Protein AF-A0A431U1X3-F1 (afdb_monomer_lite)

Sequence (336 aa):
MWFRRRVPKPASTACSRPLRCWPNSPPNTAPSSCGPITCPPAKQRFPSLPMSLLSFLEQLGAADASAAPTARRGAMAQLGRTAAAALPAVLLTAATATPALAQRTGTVLDALQLALRVEWLQDEFYGQVLGATGLVPAAIQPDFTLIRAQQRQHIALLESYIRTSGGIVETRPRYDFTGSRGGASATRFPDVLTNTDTMLAVAQALEDLSTRVYTGQVALVASNNDLMDMVVRMFAVEGRHAAHLRQLRRQRGATVKHWISGTDNGGPLPPNTAGFYAGEDRVEQRVGALIERNVPSLLPATIGLTEADKLAAATEAFDEPLTAAAAAALIGLFAF

Organism: NCBI:txid1776032

Secondary structure (DSSP, 8-state):
---PPPPPPPP-----------S---S---TT-----PPPPP------PPPPHHHHHHHHHHHHH------TTSGGGSTT----S-------------------SS-HHHHHHHHHHHHHHHHHHHHHHHHSTTTS-TTTHHHHHHHHHHHHHHHHHHHHHHHHTTPPPPPPPPB-TTTTTTTTS--S-TTTTT-HHHHHHHHHHHHHHHHHHHHHHHHHHTT-HHHHHHHHHHHHHHHHHHHHHHHHHHHTT----SS--TTGGGSSSTTTTHHHHTTTT--EEEETTTEEEEHHHHS---TT--HHHHHHHHHTT-PPPPPHHHHHHHHTTTB-

InterPro domains:
  IPR009078 Ferritin-like superfamily [SSF47240] (107-248)

Structure (mmCIF, N/CA/C/O backbone):
data_AF-A0A431U1X3-F1
#
_entry.id   AF-A0A431U1X3-F1
#
loop_
_atom_site.group_PDB
_atom_site.id
_atom_site.type_symbol
_atom_site.label_atom_id
_atom_site.label_alt_id
_atom_site.label_comp_id
_atom_site.label_asym_id
_atom_site.label_entity_id
_atom_site.label_seq_id
_atom_site.pdbx_PDB_ins_code
_atom_site.Cartn_x
_atom_site.Cartn_y
_atom_site.Cartn_z
_atom_site.occupancy
_atom_site.B_iso_or_equiv
_atom_site.auth_seq_id
_atom_site.auth_comp_id
_atom_site.auth_asym_id
_atom_site.auth_atom_id
_atom_site.pdbx_PDB_model_num
ATOM 1 N N . MET A 1 1 ? 27.051 -32.818 39.374 1.00 36.81 1 MET A N 1
ATOM 2 C CA . MET A 1 1 ? 28.388 -32.192 39.275 1.00 36.81 1 MET A CA 1
ATOM 3 C C . MET A 1 1 ? 28.225 -30.849 38.573 1.00 36.81 1 MET A C 1
ATOM 5 O O . MET A 1 1 ? 27.913 -30.816 37.394 1.00 36.81 1 MET A O 1
ATOM 9 N N . TRP A 1 2 ? 28.280 -29.758 39.334 1.00 27.09 2 TRP A N 1
ATOM 10 C CA . TRP A 1 2 ? 28.108 -28.377 38.869 1.00 27.09 2 TRP A CA 1
ATOM 11 C C . TRP A 1 2 ? 29.473 -27.781 38.501 1.00 27.09 2 TRP A C 1
ATOM 13 O O . TRP A 1 2 ? 30.387 -27.852 39.318 1.00 27.09 2 TRP A O 1
ATOM 23 N N . PHE A 1 3 ? 29.605 -27.127 37.343 1.00 34.50 3 PHE A N 1
ATOM 24 C CA . PHE A 1 3 ? 30.773 -26.296 37.023 1.00 34.50 3 PHE A CA 1
ATOM 25 C C . PHE A 1 3 ? 30.377 -24.813 36.998 1.00 34.50 3 PHE A C 1
ATOM 27 O O . PHE A 1 3 ? 29.762 -24.323 36.054 1.00 34.50 3 PHE A O 1
ATOM 34 N N . ARG A 1 4 ? 30.743 -24.093 38.068 1.00 35.09 4 ARG A N 1
ATOM 35 C CA . ARG A 1 4 ? 30.702 -22.624 38.155 1.00 35.09 4 ARG A CA 1
ATOM 36 C C . ARG A 1 4 ? 31.885 -22.034 37.380 1.00 35.09 4 ARG A C 1
ATOM 38 O O . ARG A 1 4 ? 33.035 -22.320 37.713 1.00 35.09 4 ARG A O 1
ATOM 45 N N . ARG A 1 5 ? 31.622 -21.156 36.406 1.00 36.94 5 ARG A N 1
ATOM 46 C CA . ARG A 1 5 ? 32.636 -20.248 35.837 1.00 36.94 5 ARG A CA 1
ATOM 47 C C . ARG A 1 5 ? 32.902 -19.103 36.823 1.00 36.94 5 ARG A C 1
ATOM 49 O O . ARG A 1 5 ? 31.964 -18.491 37.328 1.00 36.94 5 ARG A O 1
ATOM 56 N N . ARG A 1 6 ? 34.180 -18.843 37.121 1.00 37.75 6 ARG A N 1
ATOM 57 C CA . ARG A 1 6 ? 34.639 -17.725 37.963 1.00 37.75 6 ARG A CA 1
ATOM 58 C C . ARG A 1 6 ? 34.635 -16.425 37.155 1.00 37.75 6 ARG A C 1
ATOM 60 O O . ARG A 1 6 ? 35.139 -16.397 36.038 1.00 37.75 6 ARG A O 1
ATOM 67 N N . VAL A 1 7 ? 34.110 -15.362 37.757 1.00 37.97 7 VAL A N 1
ATOM 68 C CA . VAL A 1 7 ? 34.221 -13.969 37.294 1.00 37.97 7 VAL A CA 1
ATOM 69 C C . VAL A 1 7 ? 35.543 -13.380 37.825 1.00 37.97 7 VAL A C 1
ATOM 71 O O . VAL A 1 7 ? 35.844 -13.605 39.002 1.00 37.97 7 VAL A O 1
ATOM 74 N N . PRO A 1 8 ? 36.345 -12.641 37.033 1.00 38.72 8 PRO A N 1
ATOM 75 C CA . PRO A 1 8 ? 37.526 -11.943 37.544 1.00 38.72 8 PRO A CA 1
ATOM 76 C C . PRO A 1 8 ? 37.139 -10.671 38.321 1.00 38.72 8 PRO A C 1
ATOM 78 O O . PRO A 1 8 ? 36.254 -9.926 37.904 1.00 38.72 8 PRO A O 1
ATOM 81 N N . LYS A 1 9 ? 37.822 -10.404 39.443 1.00 34.34 9 LYS A N 1
ATOM 82 C CA . LYS A 1 9 ? 37.720 -9.139 40.198 1.00 34.34 9 LYS A CA 1
ATOM 83 C C . LYS A 1 9 ? 38.428 -7.997 39.440 1.00 34.34 9 LYS A C 1
ATOM 85 O O . LYS A 1 9 ? 39.505 -8.246 38.898 1.00 34.34 9 LYS A O 1
ATOM 90 N N . PRO A 1 10 ? 37.905 -6.756 39.445 1.00 37.25 10 PRO A N 1
ATOM 91 C CA . PRO A 1 10 ? 38.607 -5.609 38.875 1.00 37.25 10 PRO A CA 1
ATOM 92 C C . PRO A 1 10 ? 39.755 -5.138 39.785 1.00 37.25 10 PRO A C 1
ATOM 94 O O . PRO A 1 10 ? 39.604 -5.053 41.005 1.00 37.25 10 PRO A O 1
ATOM 97 N N . ALA A 1 11 ? 40.899 -4.832 39.172 1.00 40.09 11 ALA A N 1
ATOM 98 C CA . ALA A 1 11 ? 42.059 -4.224 39.817 1.00 40.09 11 ALA A CA 1
ATOM 99 C C . ALA A 1 11 ? 41.799 -2.737 40.125 1.00 40.09 11 ALA A C 1
ATOM 101 O O . ALA A 1 11 ? 41.252 -2.008 39.299 1.00 40.09 11 ALA A O 1
ATOM 102 N N . SER A 1 12 ? 42.195 -2.290 41.317 1.00 38.88 12 SER A N 1
ATOM 103 C CA . SER A 1 12 ? 42.112 -0.897 41.760 1.00 38.88 12 SER A CA 1
ATOM 104 C C . SER A 1 12 ? 43.258 -0.070 41.171 1.00 38.88 12 SER A C 1
ATOM 106 O O . SER A 1 12 ? 44.415 -0.263 41.549 1.00 38.88 12 SER A O 1
ATOM 108 N N . THR A 1 13 ? 42.958 0.879 40.288 1.00 40.78 13 THR A N 1
ATOM 109 C CA . THR A 1 13 ? 43.942 1.858 39.805 1.00 40.78 13 THR A CA 1
ATOM 110 C C . THR A 1 13 ? 43.974 3.052 40.762 1.00 40.78 13 THR A C 1
ATOM 112 O O . THR A 1 13 ? 43.028 3.836 40.822 1.00 40.78 13 THR A O 1
ATOM 115 N N . ALA A 1 14 ? 45.049 3.179 41.542 1.00 35.69 14 ALA A N 1
ATOM 116 C CA . ALA A 1 14 ? 45.314 4.343 42.383 1.00 35.69 14 ALA A CA 1
ATOM 117 C C . ALA A 1 14 ? 45.750 5.538 41.514 1.00 35.69 14 ALA A C 1
ATOM 119 O O . ALA A 1 14 ? 46.627 5.405 40.663 1.00 35.69 14 ALA A O 1
ATOM 120 N N . CYS A 1 15 ? 45.136 6.706 41.721 1.00 37.91 15 CYS A N 1
ATOM 121 C CA . CYS A 1 15 ? 45.473 7.947 41.024 1.00 37.91 15 CYS A CA 1
ATOM 122 C C . CYS A 1 15 ? 46.496 8.731 41.862 1.00 37.91 15 CYS A C 1
ATOM 124 O O . CYS A 1 15 ? 46.156 9.257 42.919 1.00 37.91 15 CYS A O 1
ATOM 126 N N . SER A 1 16 ? 47.752 8.793 41.420 1.00 38.50 16 SER A N 1
ATOM 127 C CA . SER A 1 16 ? 48.812 9.588 42.048 1.00 38.50 16 SER A CA 1
ATOM 128 C C . SER A 1 16 ? 49.002 10.908 41.293 1.00 38.50 16 SER A C 1
ATOM 130 O O . SER A 1 16 ? 49.543 10.947 40.190 1.00 38.50 16 SER A O 1
ATOM 132 N N . ARG A 1 17 ? 48.571 12.025 41.891 1.00 42.91 17 ARG A N 1
ATOM 133 C CA . ARG A 1 17 ? 48.956 13.381 41.463 1.00 42.91 17 ARG A CA 1
ATOM 134 C C . ARG A 1 17 ? 49.212 14.281 42.683 1.00 42.91 17 ARG A C 1
ATOM 136 O O . ARG A 1 17 ? 48.535 14.112 43.694 1.00 42.91 17 ARG A O 1
ATOM 143 N N . PRO A 1 18 ? 50.186 15.209 42.610 1.00 39.12 18 PRO A N 1
ATOM 144 C CA . PRO A 1 18 ? 50.653 15.973 43.765 1.00 39.12 18 PRO A CA 1
ATOM 145 C C . PRO A 1 18 ? 49.659 17.064 44.192 1.00 39.12 18 PRO A C 1
ATOM 147 O O . PRO A 1 18 ? 49.005 17.691 43.357 1.00 39.12 18 PRO A O 1
ATOM 150 N N . LEU A 1 19 ? 49.583 17.286 45.506 1.00 42.94 19 LEU A N 1
ATOM 151 C CA . LEU A 1 19 ? 48.747 18.284 46.181 1.00 42.94 19 LEU A CA 1
ATOM 152 C C . LEU A 1 19 ? 49.094 19.710 45.702 1.00 42.94 19 LEU A C 1
ATOM 154 O O . LEU A 1 19 ? 50.260 20.102 45.718 1.00 42.94 19 LEU A O 1
ATOM 158 N N . ARG A 1 20 ? 48.090 20.505 45.307 1.00 42.84 20 ARG A N 1
ATOM 159 C CA . ARG A 1 20 ? 48.210 21.965 45.127 1.00 42.84 20 ARG A CA 1
ATOM 160 C C . ARG A 1 20 ? 47.221 22.674 46.050 1.00 42.84 20 ARG A C 1
ATOM 162 O O . ARG A 1 20 ? 46.032 22.365 46.023 1.00 42.84 20 ARG A O 1
ATOM 169 N N . CYS A 1 21 ? 47.717 23.632 46.828 1.00 40.78 21 CYS A N 1
ATOM 170 C CA . CYS A 1 21 ? 46.907 24.553 47.627 1.00 40.78 21 CYS A CA 1
ATOM 171 C C . CYS A 1 21 ? 46.271 25.636 46.729 1.00 40.78 21 CYS A C 1
ATOM 173 O O . CYS A 1 21 ? 46.821 25.980 45.682 1.00 40.78 21 CYS A O 1
ATOM 175 N N . TRP A 1 22 ? 45.098 26.145 47.120 1.00 43.41 22 TRP A N 1
ATOM 176 C CA . TRP A 1 22 ? 44.324 27.148 46.371 1.00 43.41 22 TRP A CA 1
ATOM 177 C C . TRP A 1 22 ? 45.007 28.535 46.317 1.00 43.41 22 TRP A C 1
ATOM 179 O O . TRP A 1 22 ? 45.804 28.846 47.200 1.00 43.41 22 TRP A O 1
ATOM 189 N N . PRO A 1 23 ? 44.684 29.405 45.332 1.00 43.84 23 PRO A N 1
ATOM 190 C CA . PRO A 1 23 ? 45.510 30.572 44.992 1.00 43.84 23 PRO A CA 1
ATOM 191 C C . PRO A 1 23 ? 45.442 31.778 45.947 1.00 43.84 23 PRO A C 1
ATOM 193 O O . PRO A 1 23 ? 46.136 32.752 45.696 1.00 43.84 23 PRO A O 1
ATOM 196 N N . ASN A 1 24 ? 44.642 31.751 47.018 1.00 54.84 24 ASN A N 1
ATOM 197 C CA . ASN A 1 24 ? 44.417 32.916 47.888 1.00 54.84 24 ASN A CA 1
ATOM 198 C C . ASN A 1 24 ? 44.492 32.539 49.376 1.00 54.84 24 ASN A C 1
ATOM 200 O O . ASN A 1 24 ? 43.476 32.471 50.065 1.00 54.84 24 ASN A O 1
ATOM 204 N N . SER A 1 25 ? 45.692 32.278 49.895 1.00 48.28 25 SER A N 1
ATOM 205 C CA . SER A 1 25 ? 45.920 32.116 51.339 1.00 48.28 25 SER A CA 1
ATOM 206 C C . SER A 1 25 ? 47.112 32.974 51.787 1.00 48.28 25 SER A C 1
ATOM 208 O O . SER A 1 25 ? 48.128 32.982 51.091 1.00 48.28 25 SER A O 1
ATOM 210 N N . PRO A 1 26 ? 47.009 33.726 52.902 1.00 52.75 26 PRO A N 1
ATOM 211 C CA . PRO A 1 26 ? 48.078 34.605 53.376 1.00 52.75 26 PRO A CA 1
ATOM 212 C C . PRO A 1 26 ? 49.323 33.817 53.838 1.00 52.75 26 PRO A C 1
ATOM 214 O O . PRO A 1 26 ? 49.205 32.665 54.273 1.00 52.75 26 PRO A O 1
ATOM 217 N N . PRO A 1 27 ? 50.526 34.416 53.757 1.00 48.72 27 PRO A N 1
ATOM 218 C CA . PRO A 1 27 ? 51.791 33.701 53.890 1.00 48.72 27 PRO A CA 1
ATOM 219 C C . PRO A 1 27 ? 52.141 33.470 55.365 1.00 48.72 27 PRO A C 1
ATOM 221 O O . PRO A 1 27 ? 52.816 34.293 55.969 1.00 48.72 27 PRO A O 1
ATOM 224 N N . ASN A 1 28 ? 51.618 32.390 55.957 1.00 57.53 28 ASN A N 1
ATOM 225 C CA . ASN A 1 28 ? 52.207 31.612 57.068 1.00 57.53 28 ASN A CA 1
ATOM 226 C C . ASN A 1 28 ? 51.162 30.662 57.679 1.00 57.53 28 ASN A C 1
ATOM 228 O O . ASN A 1 28 ? 50.725 30.832 58.815 1.00 57.53 28 ASN A O 1
ATOM 232 N N . THR A 1 29 ? 50.752 29.635 56.933 1.00 47.41 29 THR A N 1
ATOM 233 C CA . THR A 1 29 ? 49.963 28.521 57.486 1.00 47.41 29 THR A CA 1
ATOM 234 C C . THR A 1 29 ? 50.729 27.207 57.342 1.00 47.41 29 THR A C 1
ATOM 236 O O . THR A 1 29 ? 51.185 26.846 56.260 1.00 47.41 29 THR A O 1
ATOM 239 N N . ALA A 1 30 ? 50.924 26.521 58.472 1.00 44.91 30 ALA A N 1
ATOM 240 C CA . ALA A 1 30 ? 51.607 25.233 58.573 1.00 44.91 30 ALA A CA 1
ATOM 241 C C . ALA A 1 30 ? 50.781 24.096 57.918 1.00 44.91 30 ALA A C 1
ATOM 243 O O . ALA A 1 30 ? 49.553 24.189 57.864 1.00 44.91 30 ALA A O 1
ATOM 244 N N . PRO A 1 31 ? 51.414 23.005 57.437 1.00 47.09 31 PRO A N 1
ATOM 245 C CA . PRO A 1 31 ? 50.815 22.065 56.483 1.00 47.09 31 PRO A CA 1
ATOM 246 C C . PRO A 1 31 ? 49.911 20.986 57.117 1.00 47.09 31 PRO A C 1
ATOM 248 O O . PRO A 1 31 ? 49.885 19.850 56.651 1.00 47.09 31 PRO A O 1
ATOM 251 N N . SER A 1 32 ? 49.154 21.313 58.169 1.00 48.88 32 SER A N 1
ATOM 252 C CA . SER A 1 32 ? 48.273 20.366 58.881 1.00 48.88 32 SER A CA 1
ATOM 253 C C . SER A 1 32 ? 46.766 20.617 58.703 1.00 48.88 32 SER A C 1
ATOM 255 O O . SER A 1 32 ? 45.964 19.939 59.338 1.00 48.88 32 SER A O 1
ATOM 257 N N . SER A 1 33 ? 46.350 21.535 57.820 1.00 44.84 33 SER A N 1
ATOM 258 C CA . SER A 1 33 ? 44.931 21.900 57.618 1.00 44.84 33 SER A CA 1
ATOM 259 C C . SER A 1 33 ? 44.323 21.515 56.256 1.00 44.84 33 SER A C 1
ATOM 261 O O . SER A 1 33 ? 43.215 21.941 55.935 1.00 44.84 33 SER A O 1
ATOM 263 N N . CYS A 1 34 ? 44.984 20.678 55.449 1.00 44.34 34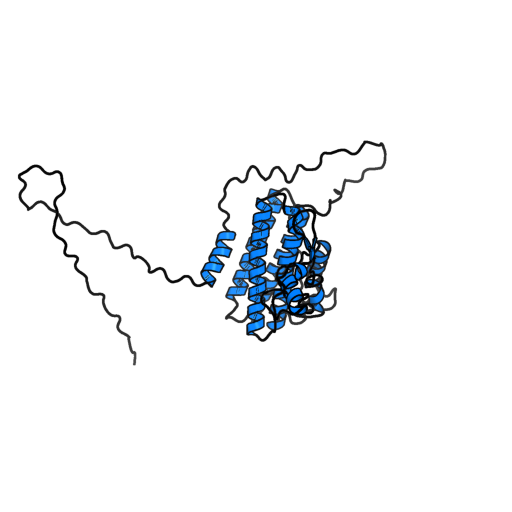 CYS A N 1
ATOM 264 C CA . CYS A 1 34 ? 44.405 20.168 54.198 1.00 44.34 34 CYS A CA 1
ATOM 265 C C . CYS A 1 34 ? 43.587 18.887 54.451 1.00 44.34 34 CYS A C 1
ATOM 267 O O . CYS A 1 34 ? 44.151 17.810 54.630 1.00 44.34 34 CYS A O 1
ATOM 269 N N . GLY A 1 35 ? 42.255 19.002 54.472 1.00 46.88 35 GLY A N 1
ATOM 270 C CA . GLY A 1 35 ? 41.338 17.857 54.560 1.00 46.88 35 GLY A CA 1
ATOM 271 C C . GLY A 1 35 ? 41.278 17.020 53.266 1.00 46.88 35 GLY A C 1
ATOM 272 O O . GLY A 1 35 ? 41.642 17.512 52.194 1.00 46.88 35 GLY A O 1
ATOM 273 N N . PRO A 1 36 ? 40.823 15.754 53.332 1.00 42.62 36 PRO A N 1
ATOM 274 C CA . PRO A 1 36 ? 40.781 14.856 52.179 1.00 42.62 36 PRO A CA 1
ATOM 275 C C . PRO A 1 36 ? 39.729 15.301 51.152 1.00 42.62 36 PRO A C 1
ATOM 277 O O . PRO A 1 36 ? 38.559 15.488 51.480 1.00 42.62 36 PRO A O 1
ATOM 280 N N . ILE A 1 37 ? 40.137 15.427 49.886 1.00 45.38 37 ILE A N 1
ATOM 281 C CA . ILE A 1 37 ? 39.223 15.658 48.761 1.00 45.38 37 ILE A CA 1
ATOM 282 C C . ILE A 1 37 ? 38.554 14.325 48.410 1.00 45.38 37 ILE A C 1
ATOM 284 O O . ILE A 1 37 ? 39.206 13.392 47.940 1.00 45.38 37 ILE A O 1
ATOM 288 N N . THR A 1 38 ? 37.243 14.231 48.616 1.00 42.31 38 THR A N 1
ATOM 289 C CA . THR A 1 38 ? 36.424 13.131 48.102 1.00 42.31 38 THR A CA 1
ATOM 290 C C . THR A 1 38 ? 36.276 13.276 46.585 1.00 42.31 38 THR A C 1
ATOM 292 O O . THR A 1 38 ? 35.805 14.292 46.077 1.00 42.31 38 THR A O 1
ATOM 295 N N . CYS A 1 39 ? 36.700 12.262 45.825 1.00 40.16 39 CYS A N 1
ATOM 296 C CA . CYS A 1 39 ? 36.405 12.204 44.394 1.00 40.16 39 CYS A CA 1
ATOM 297 C C . CYS A 1 39 ? 34.910 11.894 44.197 1.00 40.16 39 CYS A C 1
ATOM 299 O O . CYS A 1 39 ? 34.420 10.937 44.803 1.00 40.16 39 CYS A O 1
ATOM 301 N N . PRO A 1 40 ? 34.173 12.637 43.350 1.00 43.94 40 PRO A N 1
ATOM 302 C CA . PRO A 1 40 ? 32.823 12.241 42.970 1.00 43.94 40 PRO A CA 1
ATOM 303 C C . PRO A 1 40 ? 32.868 10.896 42.222 1.00 43.94 40 PRO A C 1
ATOM 305 O O . PRO A 1 40 ? 33.846 10.624 41.516 1.00 43.94 40 PRO A O 1
ATOM 308 N N . PRO A 1 41 ? 31.841 10.036 42.356 1.00 39.84 41 PRO A N 1
ATOM 309 C CA . PRO A 1 41 ? 31.827 8.740 41.693 1.00 39.84 41 PRO A CA 1
ATOM 310 C C . PRO A 1 41 ? 31.925 8.927 40.177 1.00 39.84 41 PRO A C 1
ATOM 312 O O . PRO A 1 41 ? 31.256 9.782 39.591 1.00 39.84 41 PRO A O 1
ATOM 315 N N . ALA A 1 42 ? 32.774 8.118 39.541 1.00 36.81 42 ALA A N 1
ATOM 316 C CA . ALA A 1 42 ? 32.905 8.080 38.095 1.00 36.81 42 ALA A CA 1
ATOM 317 C C . ALA A 1 42 ? 31.519 7.855 37.470 1.00 36.81 42 ALA A C 1
ATOM 319 O O . ALA A 1 42 ? 30.903 6.809 37.679 1.00 36.81 42 ALA A O 1
ATOM 320 N N . LYS A 1 43 ? 31.024 8.828 36.691 1.00 38.81 43 LYS A N 1
ATOM 321 C CA . LYS A 1 43 ? 29.912 8.578 35.770 1.00 38.81 43 LYS A CA 1
ATOM 322 C C . LYS A 1 43 ? 30.354 7.423 34.881 1.00 38.81 43 LYS A C 1
ATOM 324 O O . LYS A 1 43 ? 31.324 7.567 34.136 1.00 38.81 43 LYS A O 1
ATOM 329 N N . GLN A 1 44 ? 29.670 6.287 34.985 1.00 34.25 44 GLN A N 1
ATOM 330 C CA . GLN A 1 44 ? 29.809 5.204 34.025 1.00 34.25 44 GLN A CA 1
ATOM 331 C C . GLN A 1 44 ? 29.483 5.793 32.651 1.00 34.25 44 GLN A C 1
ATOM 333 O O . GLN A 1 44 ? 28.326 6.037 32.318 1.00 34.25 44 GLN A O 1
ATOM 338 N N . ARG A 1 45 ? 30.519 6.101 31.866 1.00 36.41 45 ARG A N 1
ATOM 339 C CA . ARG A 1 45 ? 30.365 6.239 30.425 1.00 36.41 45 ARG A CA 1
ATOM 340 C C . ARG A 1 45 ? 30.049 4.836 29.941 1.00 36.41 45 ARG A C 1
ATOM 342 O O . ARG A 1 45 ? 30.946 4.004 29.839 1.00 36.41 45 ARG A O 1
ATOM 349 N N . PHE A 1 46 ? 28.766 4.573 29.717 1.00 33.66 46 PHE A N 1
ATOM 350 C CA . PHE A 1 46 ? 28.361 3.445 28.900 1.00 33.66 46 PHE A CA 1
ATOM 351 C C . PHE A 1 46 ? 29.139 3.543 27.583 1.00 33.66 46 PHE A C 1
ATOM 353 O O . PHE A 1 46 ? 29.129 4.615 26.968 1.00 33.66 46 PHE A O 1
ATOM 360 N N . PRO A 1 47 ? 29.866 2.496 27.165 1.00 33.88 47 PRO A N 1
ATOM 361 C CA . PRO A 1 47 ? 30.391 2.467 25.816 1.00 33.88 47 PRO A CA 1
ATOM 362 C C . PRO A 1 47 ? 29.185 2.547 24.880 1.00 33.88 47 PRO A C 1
ATOM 364 O O . PRO A 1 47 ? 28.266 1.733 24.967 1.00 33.88 47 PRO A O 1
ATOM 367 N N . SER A 1 48 ? 29.166 3.574 24.034 1.00 44.22 48 SER A N 1
ATOM 368 C CA . SER A 1 48 ? 28.260 3.675 22.900 1.00 44.22 48 SER A CA 1
ATOM 369 C C . SER A 1 48 ? 28.432 2.415 22.056 1.00 44.22 48 SER A C 1
ATOM 371 O O . SER A 1 48 ? 29.426 2.271 21.342 1.00 44.22 48 SER A O 1
ATOM 373 N N . LEU A 1 49 ? 27.499 1.475 22.199 1.00 38.62 49 LEU A N 1
ATOM 374 C CA . LEU A 1 49 ? 27.355 0.362 21.275 1.00 38.62 49 LEU A CA 1
ATOM 375 C C . LEU A 1 49 ? 27.157 0.947 19.866 1.00 38.62 49 LEU A C 1
ATOM 377 O O . LEU A 1 49 ? 26.468 1.964 19.737 1.00 38.62 49 LEU A O 1
ATOM 381 N N . PRO A 1 50 ? 27.745 0.355 18.812 1.00 43.41 50 PRO A N 1
ATOM 382 C CA . PRO A 1 50 ? 27.391 0.734 17.452 1.00 43.41 50 PRO A CA 1
ATOM 383 C C . PRO A 1 50 ? 25.882 0.518 17.284 1.00 43.41 50 PRO A C 1
ATOM 385 O O . PRO A 1 50 ? 25.380 -0.575 17.548 1.00 43.41 50 PRO A O 1
ATOM 388 N N . MET A 1 51 ? 25.150 1.570 16.910 1.00 43.00 51 MET A N 1
ATOM 389 C CA . MET A 1 51 ? 23.726 1.454 16.594 1.00 43.00 51 MET A CA 1
ATOM 390 C C . MET A 1 51 ? 23.546 0.418 15.480 1.00 43.00 51 MET A C 1
ATOM 392 O O . MET A 1 51 ? 24.183 0.513 14.432 1.00 43.00 51 MET A O 1
ATOM 396 N N . SER A 1 52 ? 22.679 -0.570 15.708 1.00 55.19 52 SER A N 1
ATOM 397 C CA . SER A 1 52 ? 22.191 -1.437 14.635 1.00 55.19 52 SER A CA 1
ATOM 398 C C . SER A 1 52 ? 21.409 -0.582 13.634 1.00 55.19 52 SER A C 1
ATOM 400 O O . SER A 1 52 ? 20.650 0.294 14.051 1.00 55.19 52 SER A O 1
ATOM 402 N N . LEU A 1 53 ? 21.554 -0.844 12.330 1.00 48.31 53 LEU A N 1
ATOM 403 C CA . LEU A 1 53 ? 20.770 -0.187 11.274 1.00 48.31 53 LEU A CA 1
ATOM 404 C C . LEU A 1 53 ? 19.268 -0.230 11.592 1.00 48.31 53 LEU A C 1
ATOM 406 O O . LEU A 1 53 ? 18.571 0.753 11.386 1.00 48.31 53 LEU A O 1
ATOM 410 N N . LEU A 1 54 ? 18.792 -1.332 12.174 1.00 42.88 54 LEU A N 1
ATOM 411 C CA . LEU A 1 54 ? 17.393 -1.503 12.566 1.00 42.88 54 LEU A CA 1
ATOM 412 C C . LEU A 1 54 ? 16.968 -0.521 13.666 1.00 42.88 54 LEU A C 1
ATOM 414 O O . LEU A 1 54 ? 15.897 0.057 13.569 1.00 42.88 54 LEU A O 1
ATOM 418 N N . SER A 1 55 ? 17.825 -0.252 14.652 1.00 39.41 55 SER A N 1
ATOM 419 C CA . SER A 1 55 ? 17.547 0.728 15.712 1.00 39.41 55 SER A CA 1
ATOM 420 C C . SER A 1 55 ? 17.622 2.174 15.213 1.00 39.41 55 SER A C 1
ATOM 422 O O . SER A 1 55 ? 16.933 3.043 15.735 1.00 39.41 55 SER A O 1
ATOM 424 N N . PHE A 1 56 ? 18.442 2.440 14.193 1.00 43.34 56 PHE A N 1
ATOM 425 C CA . PHE A 1 56 ? 18.464 3.732 13.506 1.00 43.34 56 PHE A CA 1
ATOM 426 C C . PHE A 1 56 ? 17.201 3.936 12.654 1.00 43.34 56 PHE A C 1
ATOM 428 O O . PHE A 1 56 ? 16.590 4.996 12.717 1.00 43.34 56 PHE A O 1
ATOM 435 N N . LEU A 1 57 ? 16.759 2.910 11.921 1.00 50.12 57 LEU A N 1
ATOM 436 C CA . LEU A 1 57 ? 15.502 2.931 11.165 1.00 50.12 57 LEU A CA 1
ATOM 437 C C . LEU A 1 57 ? 14.277 3.047 12.088 1.00 50.12 57 LEU A C 1
ATOM 439 O O . LEU A 1 57 ? 13.340 3.776 11.772 1.00 50.12 57 LEU A O 1
ATOM 443 N N . GLU A 1 58 ? 14.312 2.391 13.249 1.00 53.09 58 GLU A N 1
ATOM 444 C CA . GLU A 1 58 ? 13.309 2.519 14.309 1.00 53.09 58 GLU A CA 1
ATOM 445 C C . GLU A 1 58 ? 13.314 3.927 14.919 1.00 53.09 58 GLU A C 1
ATOM 447 O O . GLU A 1 58 ? 12.252 4.508 15.111 1.00 53.09 58 GLU A O 1
ATOM 452 N N . GLN A 1 59 ? 14.488 4.527 15.152 1.00 48.25 59 GLN A N 1
ATOM 453 C CA . GLN A 1 59 ? 14.587 5.921 15.595 1.00 48.25 59 GLN A CA 1
ATOM 454 C C . GLN A 1 59 ? 14.115 6.918 14.544 1.00 48.25 59 GLN A C 1
ATOM 456 O O . GLN A 1 59 ? 13.532 7.919 14.932 1.00 48.25 59 GLN A O 1
ATOM 461 N N . LEU A 1 60 ? 14.314 6.666 13.249 1.00 48.78 60 LEU A N 1
ATOM 462 C CA . LEU A 1 60 ? 13.725 7.498 12.200 1.00 48.78 60 LEU A CA 1
ATOM 463 C C . LEU A 1 60 ? 12.195 7.374 12.227 1.00 48.78 60 LEU A C 1
ATOM 465 O O . LEU A 1 60 ? 11.515 8.380 12.381 1.00 48.78 60 LEU A O 1
ATOM 469 N N . GLY A 1 61 ? 11.653 6.150 12.242 1.00 45.28 61 GLY A N 1
ATOM 470 C CA . GLY A 1 61 ? 10.205 5.926 12.338 1.00 45.28 61 GLY A CA 1
ATOM 471 C C . GLY A 1 61 ? 9.556 6.487 13.614 1.00 45.28 61 GLY A C 1
ATOM 472 O O . GLY A 1 61 ? 8.455 7.025 13.559 1.00 45.28 61 GLY A O 1
ATOM 473 N N . ALA A 1 62 ? 10.233 6.409 14.763 1.00 46.28 62 ALA A N 1
ATOM 474 C CA . ALA A 1 62 ? 9.730 6.909 16.043 1.00 46.28 62 ALA A CA 1
ATOM 475 C C . ALA A 1 62 ? 9.945 8.422 16.235 1.00 46.28 62 ALA A C 1
ATOM 477 O O . ALA A 1 62 ? 9.085 9.086 16.816 1.00 46.28 62 ALA A O 1
ATOM 478 N N . ALA A 1 63 ? 11.056 8.985 15.743 1.00 41.50 63 ALA A N 1
ATOM 479 C CA . ALA A 1 63 ? 11.280 10.433 15.738 1.00 41.50 63 ALA A CA 1
ATOM 480 C C . ALA A 1 63 ? 10.300 11.152 14.796 1.00 41.50 63 ALA A C 1
ATOM 482 O O . ALA A 1 63 ? 9.910 12.284 15.083 1.00 41.50 63 ALA A O 1
ATOM 483 N N . ASP A 1 64 ? 9.845 10.474 13.737 1.00 44.91 64 ASP A N 1
ATOM 484 C CA . ASP A 1 64 ? 8.803 10.947 12.821 1.00 44.91 64 ASP A CA 1
ATOM 485 C C . ASP A 1 64 ? 7.394 10.944 13.446 1.00 44.91 64 ASP A C 1
ATOM 487 O O . ASP A 1 64 ? 6.569 11.789 13.098 1.00 44.91 64 ASP A O 1
ATOM 491 N N . ALA A 1 65 ? 7.127 10.076 14.430 1.00 42.66 65 ALA A N 1
ATOM 492 C CA . ALA A 1 65 ? 5.881 10.080 15.204 1.00 42.66 65 ALA A CA 1
ATOM 493 C C . ALA A 1 65 ? 5.845 11.167 16.302 1.00 42.66 65 ALA A C 1
ATOM 495 O O . ALA A 1 65 ? 4.769 11.577 16.745 1.00 42.66 65 ALA A O 1
ATOM 496 N N . SER A 1 66 ? 7.004 11.666 16.748 1.00 40.19 66 SER A N 1
ATOM 497 C CA . SER A 1 66 ? 7.103 12.736 17.746 1.00 40.19 66 SER A CA 1
ATOM 498 C C . SER A 1 66 ? 7.327 14.104 17.098 1.00 40.19 66 SER A C 1
ATOM 500 O O . SER A 1 66 ? 8.400 14.697 17.212 1.00 40.19 66 SER A O 1
ATOM 502 N N . ALA A 1 67 ? 6.301 14.660 16.456 1.00 39.56 67 ALA A N 1
ATOM 503 C CA . ALA A 1 67 ? 6.306 16.086 16.144 1.00 39.56 67 ALA A CA 1
ATOM 504 C C . ALA A 1 67 ? 6.209 16.890 17.457 1.00 39.56 67 ALA A C 1
ATOM 506 O O . ALA A 1 67 ? 5.142 17.003 18.067 1.00 39.56 67 ALA A O 1
ATOM 507 N N . ALA A 1 68 ? 7.337 17.434 17.922 1.00 34.25 68 ALA A N 1
ATOM 508 C CA . ALA A 1 68 ? 7.351 18.417 19.000 1.00 34.25 68 ALA A CA 1
ATOM 509 C C . ALA A 1 68 ? 6.506 19.648 18.595 1.00 34.25 68 ALA A C 1
ATOM 511 O O . ALA A 1 68 ? 6.550 20.074 17.440 1.00 34.25 68 ALA A O 1
ATOM 512 N N . PRO A 1 69 ? 5.721 20.239 19.513 1.00 41.97 69 PRO A N 1
ATOM 513 C CA . PRO A 1 69 ? 4.728 21.242 19.158 1.00 41.97 69 PRO A CA 1
ATOM 514 C C . PRO A 1 69 ? 5.379 22.615 18.981 1.00 41.97 69 PRO A C 1
ATOM 516 O O . PRO A 1 69 ? 5.611 23.325 19.959 1.00 41.97 69 PRO A O 1
ATOM 519 N N . THR A 1 70 ? 5.601 23.050 17.742 1.00 41.75 70 THR A N 1
ATOM 520 C CA . THR A 1 70 ? 5.898 24.460 17.455 1.00 41.75 70 THR A CA 1
ATOM 521 C C . THR A 1 70 ? 4.943 25.036 16.401 1.00 41.75 70 THR A C 1
ATOM 523 O O . THR A 1 70 ? 4.840 24.563 15.280 1.00 41.75 70 THR A O 1
ATOM 526 N N . ALA A 1 71 ? 4.224 26.086 16.829 1.00 41.62 71 ALA A N 1
ATOM 527 C CA . ALA A 1 71 ? 3.425 27.051 16.054 1.00 41.62 71 ALA A CA 1
ATOM 528 C C . ALA A 1 71 ? 2.107 26.598 15.368 1.00 41.62 71 ALA A C 1
ATOM 530 O O . ALA A 1 71 ? 1.744 27.067 14.294 1.00 41.62 71 ALA A O 1
ATOM 531 N N . ARG A 1 72 ? 1.280 25.818 16.07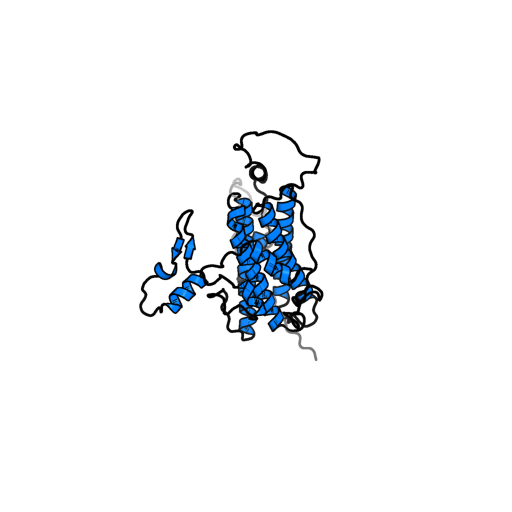5 1.00 54.25 72 ARG A N 1
ATOM 532 C CA . ARG A 1 72 ? -0.033 25.289 15.635 1.00 54.25 72 ARG A CA 1
ATOM 533 C C . ARG A 1 72 ? -1.215 26.277 15.468 1.00 54.25 72 ARG A C 1
ATOM 535 O O . ARG A 1 72 ? -2.362 25.853 15.556 1.00 54.25 72 ARG A O 1
ATOM 542 N N . ARG A 1 73 ? -1.014 27.590 15.283 1.00 47.38 73 ARG A N 1
ATOM 543 C CA . ARG A 1 73 ? -2.146 28.561 15.244 1.00 47.38 73 ARG A CA 1
ATOM 544 C C . ARG A 1 73 ? -2.273 29.436 13.994 1.00 47.38 73 ARG A C 1
ATOM 546 O O . ARG A 1 73 ? -3.287 30.110 13.861 1.00 47.38 73 ARG A O 1
ATOM 553 N N . GLY A 1 74 ? -1.317 29.393 13.065 1.00 40.41 74 GLY A N 1
ATOM 554 C CA . GLY A 1 74 ? -1.386 30.173 11.817 1.00 40.41 74 GLY A CA 1
ATOM 555 C C . GLY A 1 74 ? -1.960 29.411 10.617 1.00 40.41 74 GLY A C 1
ATOM 556 O O . GLY A 1 74 ? -2.732 29.975 9.848 1.00 40.41 74 GLY A O 1
ATOM 557 N N . ALA A 1 75 ? -1.632 28.123 10.475 1.00 43.72 75 ALA A N 1
ATOM 558 C CA . ALA A 1 75 ? -1.939 27.338 9.272 1.00 43.72 75 ALA A CA 1
ATOM 559 C C . ALA A 1 75 ? -3.375 26.768 9.224 1.00 43.72 75 ALA A C 1
ATOM 561 O O . ALA A 1 75 ? -3.875 26.419 8.157 1.00 43.72 75 ALA A O 1
ATOM 562 N N . MET A 1 76 ? -4.087 26.716 10.358 1.00 51.16 76 MET A N 1
ATOM 563 C CA . MET A 1 76 ? -5.420 26.088 10.444 1.00 51.16 76 MET A CA 1
ATOM 564 C C . MET A 1 76 ? -6.587 26.985 9.996 1.00 51.16 76 MET A C 1
ATOM 566 O O . MET A 1 76 ? -7.724 26.529 9.944 1.00 51.16 76 MET A O 1
ATOM 570 N N . ALA A 1 77 ? -6.339 28.248 9.635 1.00 45.59 77 ALA A N 1
ATOM 571 C CA . ALA A 1 77 ? -7.389 29.149 9.148 1.00 45.59 77 ALA A CA 1
ATOM 572 C C . ALA A 1 77 ? -7.662 29.021 7.634 1.00 45.59 77 ALA A C 1
ATOM 574 O O . ALA A 1 77 ? -8.638 29.585 7.135 1.00 45.59 77 ALA A O 1
ATOM 575 N N . GLN A 1 78 ? -6.817 28.292 6.895 1.00 46.56 78 GLN A N 1
ATOM 576 C CA . GLN A 1 78 ? -6.876 28.228 5.429 1.00 46.56 78 GLN A CA 1
ATOM 577 C C . GLN A 1 78 ? -7.618 27.010 4.871 1.00 46.56 78 GLN A C 1
ATOM 579 O O . GLN A 1 78 ? -7.996 27.033 3.703 1.00 46.56 78 GLN A O 1
ATOM 584 N N . LEU A 1 79 ? -7.944 26.008 5.698 1.00 50.00 79 LEU A N 1
ATOM 585 C CA . LEU A 1 79 ? -8.806 24.894 5.272 1.00 50.00 79 LEU A CA 1
ATOM 586 C C . LEU A 1 79 ? -10.288 25.295 5.103 1.00 50.00 79 LEU A C 1
ATOM 588 O O . LEU A 1 79 ? -11.076 24.509 4.592 1.00 50.00 79 LEU A O 1
ATOM 592 N N . GLY A 1 80 ? -10.667 26.521 5.491 1.00 47.53 80 GLY A N 1
ATOM 593 C CA . GLY A 1 80 ? -12.043 27.030 5.413 1.00 47.53 80 GLY A CA 1
ATOM 594 C C . GLY A 1 80 ? -12.251 28.278 4.544 1.00 47.53 80 GLY A C 1
ATOM 595 O O . GLY A 1 80 ? -13.324 28.873 4.617 1.00 47.53 80 GLY A O 1
ATOM 596 N N . ARG A 1 81 ? -11.261 28.741 3.761 1.00 45.81 81 ARG A N 1
ATOM 597 C CA . ARG A 1 81 ? -11.367 30.016 3.011 1.00 45.81 81 ARG A CA 1
ATOM 598 C C . ARG A 1 81 ? -10.718 29.988 1.621 1.00 45.81 81 ARG A C 1
ATOM 600 O O . ARG A 1 81 ? -9.751 30.700 1.381 1.00 45.81 81 ARG A O 1
ATOM 607 N N . THR A 1 82 ? -11.296 29.241 0.680 1.00 41.19 82 THR A N 1
ATOM 608 C CA . THR A 1 82 ? -11.048 29.410 -0.773 1.00 41.19 82 THR A CA 1
ATOM 609 C C . THR A 1 82 ? -12.321 29.249 -1.619 1.00 41.19 82 THR A C 1
ATOM 611 O O . THR A 1 82 ? -12.296 28.705 -2.719 1.00 41.19 82 THR A O 1
ATOM 614 N N . ALA A 1 83 ? -13.455 29.772 -1.143 1.00 43.09 83 ALA A N 1
ATOM 615 C CA . ALA A 1 83 ? -14.680 29.882 -1.937 1.00 43.09 83 ALA A CA 1
ATOM 616 C C . ALA A 1 83 ? -15.224 31.317 -1.904 1.00 43.09 83 ALA A C 1
ATOM 618 O O . ALA A 1 83 ? -16.192 31.613 -1.213 1.00 43.09 83 ALA A O 1
ATOM 619 N N . ALA A 1 84 ? -14.583 32.223 -2.640 1.00 40.75 84 ALA A N 1
ATOM 620 C CA . ALA A 1 84 ? -15.171 33.520 -2.958 1.00 40.75 84 ALA A CA 1
ATOM 621 C C . ALA A 1 84 ? -14.589 34.070 -4.267 1.00 40.75 84 ALA A C 1
ATOM 623 O O . ALA A 1 84 ? -13.596 34.788 -4.243 1.00 40.75 84 ALA A O 1
ATOM 624 N N . ALA A 1 85 ? -15.218 33.733 -5.400 1.00 33.25 85 ALA A N 1
ATOM 625 C CA . ALA A 1 85 ? -15.257 34.589 -6.591 1.00 33.25 85 ALA A CA 1
ATOM 626 C C . ALA A 1 85 ? -16.357 34.134 -7.580 1.00 33.25 85 ALA A C 1
ATOM 628 O O . ALA A 1 85 ? -16.207 33.138 -8.278 1.00 33.25 85 ALA A O 1
ATOM 629 N N . ALA A 1 86 ? -17.444 34.915 -7.581 1.00 37.88 86 ALA A N 1
ATOM 630 C CA . ALA A 1 86 ? -18.413 35.232 -8.641 1.00 37.88 86 ALA A CA 1
ATOM 631 C C . ALA A 1 86 ? -19.114 34.117 -9.455 1.00 37.88 86 ALA A C 1
ATOM 633 O O . ALA A 1 86 ? -18.582 33.612 -10.438 1.00 37.88 86 ALA A O 1
ATOM 634 N N . LEU A 1 87 ? -20.410 33.916 -9.173 1.00 31.50 87 LEU A N 1
ATOM 635 C CA . LEU A 1 87 ? -21.408 33.568 -10.193 1.00 31.50 87 LEU A CA 1
ATOM 636 C C . LEU A 1 87 ? -22.614 34.522 -10.081 1.00 31.50 87 LEU A C 1
ATOM 638 O O . LEU A 1 87 ? -23.027 34.835 -8.960 1.00 31.50 87 LEU A O 1
ATOM 642 N N . PRO A 1 88 ? -23.153 35.025 -11.208 1.00 34.50 88 PRO A N 1
ATOM 643 C CA . PRO A 1 88 ? -24.245 35.991 -11.214 1.00 34.50 88 PRO A CA 1
ATOM 644 C C . PRO A 1 88 ? -25.569 35.348 -10.789 1.00 34.50 88 PRO A C 1
ATOM 646 O O . PRO A 1 88 ? -25.900 34.229 -11.177 1.00 34.50 88 PRO A O 1
ATOM 649 N N . ALA A 1 89 ? -26.332 36.100 -9.999 1.00 40.59 89 ALA A N 1
ATOM 650 C CA . ALA A 1 89 ? -27.672 35.748 -9.563 1.00 40.59 89 ALA A CA 1
ATOM 651 C C . ALA A 1 89 ? -28.650 35.721 -10.749 1.00 40.59 89 ALA A C 1
ATOM 653 O O . ALA A 1 89 ? -28.882 36.749 -11.385 1.00 40.59 89 ALA A O 1
ATOM 654 N N . VAL A 1 90 ? -29.276 34.566 -10.992 1.00 33.72 90 VAL A N 1
ATOM 655 C CA . VAL A 1 90 ? -30.560 34.470 -11.700 1.00 33.72 90 VAL A CA 1
ATOM 656 C C . VAL A 1 90 ? -31.539 33.658 -10.850 1.00 33.72 90 VAL A C 1
ATOM 658 O O . VAL A 1 90 ? -31.189 32.688 -10.186 1.00 33.72 90 VAL A O 1
ATOM 661 N N . LEU A 1 91 ? -32.757 34.180 -10.834 1.00 33.56 91 LEU A N 1
ATOM 662 C CA . LEU A 1 91 ? -33.875 33.980 -9.930 1.00 33.56 91 LEU A CA 1
ATOM 663 C C . LEU A 1 91 ? -34.629 32.633 -10.044 1.00 33.56 91 LEU A C 1
ATOM 665 O O . LEU A 1 91 ? -34.879 32.143 -11.137 1.00 33.56 91 LEU A O 1
ATOM 669 N N . LEU A 1 92 ? -35.145 32.222 -8.874 1.00 30.69 92 LEU A N 1
ATOM 670 C CA . LEU A 1 92 ? -36.507 31.740 -8.559 1.00 30.69 92 LEU A CA 1
ATOM 671 C C . LEU A 1 92 ? -36.951 30.271 -8.798 1.00 30.69 92 LEU A C 1
ATOM 673 O O . LEU A 1 92 ? -37.068 29.767 -9.907 1.00 30.69 92 LEU A O 1
ATOM 677 N N . THR A 1 93 ? -37.394 29.712 -7.659 1.00 32.91 93 THR A N 1
ATOM 678 C CA . THR A 1 93 ? -38.472 28.730 -7.403 1.00 32.91 93 THR A CA 1
ATOM 679 C C . THR A 1 93 ? -38.272 27.254 -7.750 1.00 32.91 93 THR A C 1
ATOM 681 O O . THR A 1 93 ? -38.634 26.820 -8.834 1.00 32.91 93 THR A O 1
ATOM 684 N N . ALA A 1 94 ? -37.900 26.455 -6.739 1.00 28.20 94 ALA A N 1
ATOM 685 C CA . ALA A 1 94 ? -38.610 25.218 -6.383 1.00 28.20 94 ALA A CA 1
ATOM 686 C C . ALA A 1 94 ? -38.152 24.681 -5.011 1.00 28.20 94 ALA A C 1
ATOM 688 O O . ALA A 1 94 ? -36.976 24.411 -4.811 1.00 28.20 94 ALA A O 1
ATOM 689 N N . ALA A 1 95 ? -39.129 24.548 -4.110 1.00 30.75 95 ALA A N 1
ATOM 690 C CA . ALA A 1 95 ? -39.293 23.549 -3.052 1.00 30.75 95 ALA A CA 1
ATOM 691 C C . ALA A 1 95 ? -38.124 23.179 -2.111 1.00 30.75 95 ALA A C 1
ATOM 693 O O . ALA A 1 95 ? -37.036 22.770 -2.493 1.00 30.75 95 ALA A O 1
ATOM 694 N N . THR A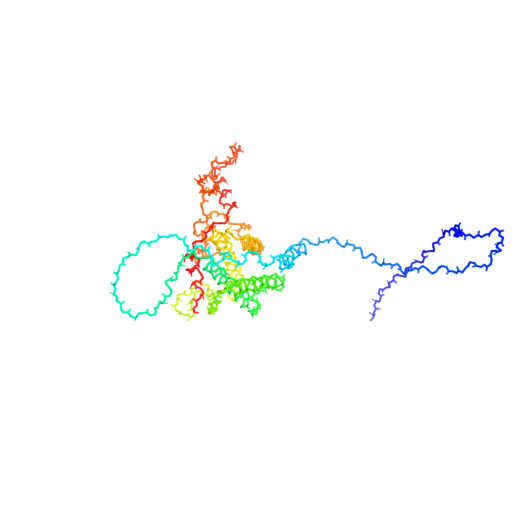 1 96 ? -38.464 23.207 -0.825 1.00 43.03 96 THR A N 1
ATOM 695 C CA . THR A 1 96 ? -37.776 22.610 0.321 1.00 43.03 96 THR A CA 1
ATOM 696 C C . THR A 1 96 ? -37.154 21.239 0.027 1.00 43.03 96 THR A C 1
ATOM 698 O O . THR A 1 96 ? -37.801 20.202 0.166 1.00 43.03 96 THR A O 1
ATOM 701 N N . ALA A 1 97 ? -35.866 21.233 -0.289 1.00 34.62 97 ALA A N 1
ATOM 702 C CA . ALA A 1 97 ? -34.977 20.123 -0.009 1.00 34.62 97 ALA A CA 1
ATOM 703 C C . ALA A 1 97 ? -33.892 20.678 0.909 1.00 34.62 97 ALA A C 1
ATOM 705 O O . ALA A 1 97 ? -33.281 21.707 0.614 1.00 34.62 97 ALA A O 1
ATOM 706 N N . THR A 1 98 ? -33.679 20.027 2.051 1.00 34.22 98 THR A N 1
ATOM 707 C CA . THR A 1 98 ? -32.442 20.187 2.818 1.00 34.22 98 THR A CA 1
ATOM 708 C C . THR A 1 98 ? -31.278 20.167 1.830 1.00 34.22 98 THR A C 1
ATOM 710 O O . THR A 1 98 ? -31.234 19.228 1.026 1.00 34.22 98 THR A O 1
ATOM 713 N N . PRO A 1 99 ? -30.348 21.136 1.837 1.00 35.16 99 PRO A N 1
ATOM 714 C CA . PRO A 1 99 ? -29.118 20.949 1.103 1.00 35.16 99 PRO A CA 1
ATOM 715 C C . PRO A 1 99 ? -28.414 19.776 1.782 1.00 35.16 99 PRO A C 1
ATOM 717 O O . PRO A 1 99 ? -27.720 19.939 2.782 1.00 35.16 99 PRO A O 1
ATOM 720 N N . ALA A 1 100 ? -28.600 18.568 1.251 1.00 37.09 100 ALA A N 1
ATOM 721 C CA . ALA A 1 100 ? -27.490 17.647 1.191 1.00 37.09 100 ALA A CA 1
ATOM 722 C C . ALA A 1 100 ? -26.388 18.487 0.552 1.00 37.09 100 ALA A C 1
ATOM 724 O O . ALA A 1 100 ? -26.529 18.891 -0.606 1.00 37.09 100 ALA A O 1
ATOM 725 N N . LEU A 1 101 ? -25.401 18.908 1.353 1.00 36.22 101 LEU A N 1
ATOM 726 C CA . LEU A 1 101 ? -24.217 19.564 0.827 1.00 36.22 101 LEU A CA 1
ATOM 727 C C . LEU A 1 101 ? -23.800 18.720 -0.369 1.00 36.22 101 LEU A C 1
ATOM 729 O O . LEU A 1 101 ? -23.500 17.541 -0.199 1.00 36.22 101 LEU A O 1
ATOM 733 N N . ALA A 1 102 ? -23.862 19.284 -1.573 1.00 35.69 102 ALA A N 1
ATOM 734 C CA . ALA A 1 102 ? -23.260 18.648 -2.724 1.00 35.69 102 ALA A CA 1
ATOM 735 C C . ALA A 1 102 ? -21.786 18.476 -2.349 1.00 35.69 102 ALA A C 1
ATOM 737 O O . ALA A 1 102 ? -21.048 19.462 -2.282 1.00 35.69 102 ALA A O 1
ATOM 738 N N . GLN A 1 103 ? -21.401 17.259 -1.956 1.00 36.69 103 GLN A N 1
ATOM 739 C CA . GLN A 1 103 ? -20.063 16.982 -1.470 1.00 36.69 103 GLN A CA 1
ATOM 740 C C . GLN A 1 103 ? -19.142 17.202 -2.658 1.00 36.69 103 GLN A C 1
ATOM 742 O O . GLN A 1 103 ? -19.179 16.474 -3.650 1.00 36.69 103 GLN A O 1
ATOM 747 N N . ARG A 1 104 ? -18.403 18.309 -2.612 1.00 51.19 104 ARG A N 1
ATOM 748 C CA . ARG A 1 104 ? -17.436 18.645 -3.643 1.00 51.19 104 ARG A CA 1
ATOM 749 C C . ARG A 1 104 ? -16.367 17.563 -3.578 1.00 51.19 104 ARG A C 1
ATOM 751 O O . ARG A 1 104 ? -15.681 17.469 -2.573 1.00 51.19 104 ARG A O 1
ATOM 758 N N . THR A 1 105 ? -16.262 16.746 -4.616 1.00 61.38 105 THR A N 1
ATOM 759 C CA . THR A 1 105 ? -15.244 15.698 -4.702 1.00 61.38 105 THR A CA 1
ATOM 760 C C . THR A 1 105 ? -13.880 16.315 -4.991 1.00 61.38 105 THR A C 1
ATOM 762 O O . THR A 1 105 ? -13.784 17.235 -5.808 1.00 61.38 105 THR A O 1
ATOM 765 N N . GLY A 1 106 ? -12.827 15.782 -4.377 1.00 76.50 106 GLY A N 1
ATOM 766 C CA . GLY A 1 106 ? -11.452 16.247 -4.579 1.00 76.50 106 GLY A CA 1
ATOM 767 C C . GLY A 1 106 ? -11.054 17.358 -3.609 1.00 76.50 106 GLY A C 1
ATOM 768 O O . GLY A 1 106 ? -10.391 18.317 -3.997 1.00 76.50 106 GLY A O 1
ATOM 769 N N . THR A 1 107 ? -11.501 17.267 -2.358 1.00 87.31 107 THR A N 1
ATOM 770 C CA . THR A 1 107 ? -11.089 18.160 -1.268 1.00 87.31 107 THR A CA 1
ATOM 771 C C . THR A 1 107 ? -9.927 17.575 -0.462 1.00 87.31 107 THR A C 1
ATOM 773 O O . THR A 1 107 ? -9.636 16.383 -0.529 1.00 87.31 107 THR A O 1
ATOM 776 N N . VAL A 1 108 ? -9.290 18.409 0.369 1.00 89.75 108 VAL A N 1
ATOM 777 C CA . VAL A 1 108 ? -8.334 17.942 1.392 1.00 89.75 108 VAL A CA 1
ATOM 778 C C . VAL A 1 108 ? -8.982 16.912 2.322 1.00 89.75 108 VAL A C 1
ATOM 780 O O . VAL A 1 108 ? -8.336 15.941 2.697 1.00 89.75 108 VAL A O 1
ATOM 783 N N . LEU A 1 109 ? -10.257 17.098 2.687 1.00 90.12 109 LEU A N 1
ATOM 784 C CA . LEU A 1 109 ? -10.964 16.145 3.542 1.00 90.12 109 LEU A CA 1
ATOM 785 C C . LEU A 1 109 ? -11.107 14.782 2.853 1.00 90.12 109 LEU A C 1
ATOM 787 O O . LEU A 1 109 ? -10.810 13.774 3.486 1.00 90.12 109 LEU A O 1
ATOM 791 N N . ASP A 1 110 ? -11.474 14.754 1.567 1.00 89.06 110 ASP A N 1
ATOM 792 C CA . ASP A 1 110 ? -11.567 13.500 0.805 1.00 89.06 110 ASP A CA 1
ATOM 793 C C . ASP A 1 110 ? -10.207 12.786 0.738 1.00 89.06 110 ASP A C 1
ATOM 795 O O . ASP A 1 110 ? -10.136 11.571 0.907 1.00 89.06 110 ASP A O 1
ATOM 799 N N . ALA A 1 111 ? -9.115 13.539 0.547 1.00 91.38 111 ALA A N 1
ATOM 800 C CA . ALA A 1 111 ? -7.755 12.999 0.553 1.00 91.38 111 ALA A CA 1
ATOM 801 C C . ALA A 1 111 ? -7.392 12.355 1.902 1.00 91.38 111 ALA A C 1
ATOM 803 O O . ALA A 1 111 ? -6.895 11.228 1.939 1.00 91.38 111 ALA A O 1
ATOM 804 N N . LEU A 1 112 ? -7.670 13.047 3.012 1.00 94.31 112 LEU A N 1
ATOM 805 C CA . LEU A 1 112 ? -7.400 12.541 4.361 1.00 94.31 112 LEU A CA 1
ATOM 806 C C . LEU A 1 112 ? -8.273 11.330 4.709 1.00 94.31 112 LEU A C 1
ATOM 808 O O . LEU A 1 112 ? -7.788 10.389 5.332 1.00 94.31 112 LEU A O 1
ATOM 812 N N . GLN A 1 113 ? -9.543 11.327 4.299 1.00 95.62 113 GLN A N 1
ATOM 813 C CA . GLN A 1 113 ? -10.441 10.188 4.501 1.00 95.62 113 GLN A CA 1
ATOM 814 C C . GLN A 1 113 ? -10.010 8.976 3.671 1.00 95.62 113 GLN A C 1
ATOM 816 O O . GLN A 1 113 ? -10.020 7.856 4.178 1.00 95.62 113 GLN A O 1
ATOM 821 N N . LEU A 1 114 ? -9.581 9.178 2.422 1.00 96.06 114 LEU A N 1
ATOM 822 C CA . LEU A 1 114 ? -9.073 8.090 1.592 1.00 96.06 114 LEU A CA 1
ATOM 823 C C . LEU A 1 114 ? -7.800 7.474 2.184 1.00 96.06 114 LEU A C 1
ATOM 825 O O . LEU A 1 114 ? -7.732 6.251 2.296 1.00 96.06 114 LEU A O 1
ATOM 829 N N . ALA A 1 115 ? -6.842 8.300 2.614 1.00 96.38 115 ALA A N 1
ATOM 830 C CA . ALA A 1 115 ? -5.655 7.837 3.334 1.00 96.38 115 ALA A CA 1
ATOM 831 C C . ALA A 1 115 ? -6.036 7.041 4.593 1.00 96.38 115 ALA A C 1
ATOM 833 O O . ALA A 1 115 ? -5.579 5.919 4.788 1.00 96.38 115 ALA A O 1
ATOM 834 N N . LEU A 1 116 ? -6.962 7.562 5.403 1.00 97.88 116 LEU A N 1
ATOM 835 C CA . LEU A 1 116 ? -7.406 6.899 6.630 1.00 97.88 116 LEU A CA 1
ATOM 836 C C . LEU A 1 116 ? -8.040 5.527 6.364 1.00 97.88 116 LEU A C 1
ATOM 838 O O . LEU A 1 116 ? -7.839 4.588 7.132 1.00 97.88 116 LEU A O 1
ATOM 842 N N . ARG A 1 117 ? -8.778 5.377 5.259 1.00 98.50 117 ARG A N 1
ATOM 843 C CA . ARG A 1 117 ? -9.361 4.087 4.862 1.00 98.50 117 ARG A CA 1
ATOM 844 C C . ARG A 1 117 ? -8.311 3.047 4.476 1.00 98.50 117 ARG A C 1
ATOM 846 O O . ARG A 1 117 ? -8.564 1.860 4.695 1.00 98.50 117 ARG A O 1
ATOM 853 N N . VAL A 1 118 ? -7.183 3.472 3.908 1.00 98.38 118 VAL A N 1
ATOM 854 C CA . VAL A 1 118 ? -6.038 2.598 3.608 1.00 98.38 118 VAL A CA 1
ATOM 855 C C . VAL A 1 118 ? -5.366 2.147 4.904 1.00 98.38 118 VAL A C 1
ATOM 857 O O . VAL A 1 118 ? -5.233 0.949 5.138 1.00 98.38 118 VAL A O 1
ATOM 860 N N . GLU A 1 119 ? -5.101 3.077 5.813 1.00 98.56 119 GLU A N 1
ATOM 861 C CA . GLU A 1 119 ? -4.485 2.774 7.109 1.00 98.56 119 GLU A CA 1
ATOM 862 C C . GLU A 1 119 ? -5.365 1.849 7.975 1.00 98.56 119 GLU A C 1
ATOM 864 O O . GLU A 1 119 ? -4.889 0.901 8.603 1.00 98.56 119 GLU A O 1
ATOM 869 N N . TRP A 1 120 ? -6.692 2.039 7.964 1.00 98.81 120 TRP A N 1
ATOM 870 C CA . TRP A 1 120 ? -7.632 1.107 8.601 1.00 98.81 120 TRP A CA 1
ATOM 871 C C . TRP A 1 120 ? -7.633 -0.286 7.965 1.00 98.81 120 TRP A C 1
ATOM 873 O O . TRP A 1 120 ? -7.798 -1.275 8.684 1.00 98.81 120 TRP A O 1
ATOM 883 N N . LEU A 1 121 ? -7.480 -0.379 6.642 1.00 98.81 121 LEU A N 1
ATOM 884 C CA . LEU A 1 121 ? -7.371 -1.659 5.945 1.00 98.81 121 LEU A CA 1
ATOM 885 C C . LEU A 1 121 ? -6.099 -2.395 6.395 1.00 98.81 121 LEU A C 1
ATOM 887 O O . LEU A 1 121 ? -6.172 -3.571 6.751 1.00 98.81 121 LEU A O 1
ATOM 891 N N . GLN A 1 122 ? -4.962 -1.699 6.457 1.00 98.81 122 GLN A N 1
ATOM 892 C CA . GLN A 1 122 ? -3.676 -2.274 6.860 1.00 98.81 122 GLN A CA 1
ATOM 893 C C . GLN A 1 122 ? -3.625 -2.640 8.354 1.00 98.81 122 GLN A C 1
ATOM 895 O O . GLN A 1 122 ? -3.231 -3.758 8.688 1.00 98.81 122 GLN A O 1
ATOM 900 N N . ASP A 1 123 ? -4.086 -1.784 9.278 1.00 98.88 123 ASP A N 1
ATOM 901 C CA . ASP A 1 123 ? -4.131 -2.130 10.716 1.00 98.88 123 ASP A CA 1
ATOM 902 C C . ASP A 1 123 ? -5.018 -3.356 10.995 1.00 98.88 123 ASP A C 1
ATOM 904 O O . ASP A 1 123 ? -4.691 -4.172 11.867 1.00 98.88 123 ASP A O 1
ATOM 908 N N . GLU A 1 124 ? -6.127 -3.504 10.263 1.00 98.81 124 GLU A N 1
ATOM 909 C CA . GLU A 1 124 ? -6.985 -4.685 10.388 1.00 98.81 124 GLU A CA 1
ATOM 910 C C . GLU A 1 124 ? -6.289 -5.925 9.816 1.00 98.81 124 GLU A C 1
ATOM 912 O O . GLU A 1 124 ? -6.274 -6.968 10.473 1.00 98.81 124 GLU A O 1
ATOM 917 N N . PHE A 1 125 ? -5.639 -5.803 8.653 1.00 98.88 125 PHE A N 1
ATOM 918 C CA . PHE A 1 125 ? -4.883 -6.890 8.028 1.00 98.88 125 PHE A CA 1
ATOM 919 C C . PHE A 1 125 ? -3.816 -7.437 8.968 1.00 98.88 125 PHE A C 1
ATOM 921 O O . PHE A 1 125 ? -3.843 -8.617 9.327 1.00 98.88 125 PHE A O 1
ATOM 928 N N . TYR A 1 126 ? -2.919 -6.572 9.446 1.00 98.88 126 TYR A N 1
ATOM 929 C CA . TYR A 1 126 ? -1.870 -6.988 10.369 1.00 98.88 126 TYR A CA 1
ATOM 930 C C . TYR A 1 126 ? -2.433 -7.487 11.696 1.00 98.88 126 TYR A C 1
ATOM 932 O O . TYR A 1 126 ? -1.825 -8.338 12.344 1.00 98.88 126 TYR A O 1
ATOM 940 N N . GLY A 1 127 ? -3.606 -7.002 12.104 1.00 98.75 127 GLY A N 1
ATOM 941 C CA . GLY A 1 127 ? -4.300 -7.521 13.269 1.00 98.75 127 GLY A CA 1
ATOM 942 C C . GLY A 1 127 ? -4.754 -8.960 13.132 1.00 98.75 127 GLY A C 1
ATOM 943 O O . GLY A 1 127 ? -4.489 -9.760 14.030 1.00 98.75 127 GLY A O 1
ATOM 944 N N . GLN A 1 128 ? -5.389 -9.294 12.013 1.00 98.69 128 GLN A N 1
ATOM 945 C CA . GLN A 1 128 ? -5.810 -10.662 11.727 1.00 98.69 128 GLN A CA 1
ATOM 946 C C . GLN A 1 128 ? -4.601 -11.576 11.510 1.00 98.69 128 GLN A C 1
ATOM 948 O O . GLN A 1 128 ? -4.562 -12.675 12.059 1.00 98.69 128 GLN A O 1
ATOM 953 N N . VAL A 1 129 ? -3.575 -11.097 10.801 1.00 98.38 129 VAL A N 1
ATOM 954 C CA . VAL A 1 129 ? -2.338 -11.844 10.541 1.00 98.38 129 VAL A CA 1
ATOM 955 C C . VAL A 1 129 ? -1.582 -12.178 11.830 1.00 98.38 129 VAL A C 1
ATOM 957 O O . VAL A 1 129 ? -1.181 -13.324 12.017 1.00 98.38 129 VAL A O 1
ATOM 960 N N . LEU A 1 130 ? -1.429 -11.223 12.755 1.00 98.50 130 LEU A N 1
ATOM 961 C CA . LEU A 1 130 ? -0.800 -11.471 14.060 1.00 98.50 130 LEU A CA 1
ATOM 962 C C . LEU A 1 130 ? -1.670 -12.337 14.987 1.00 98.50 130 LEU A C 1
ATOM 964 O O . LEU A 1 130 ? -1.139 -13.010 15.868 1.00 98.50 130 LEU A O 1
ATOM 968 N N . GLY A 1 131 ? -2.994 -12.325 14.805 1.00 97.94 131 GLY A N 1
ATOM 969 C CA . GLY A 1 131 ? -3.923 -13.192 15.535 1.00 97.94 131 GLY A CA 1
ATOM 970 C C . GLY A 1 131 ? -3.975 -14.634 15.011 1.00 97.94 131 GLY A C 1
ATOM 971 O O . GLY A 1 131 ? -4.349 -15.544 15.753 1.00 97.94 131 GLY A O 1
ATOM 972 N N . ALA A 1 132 ? -3.591 -14.865 13.754 1.00 97.75 132 ALA A N 1
ATOM 973 C CA . ALA A 1 132 ? -3.595 -16.180 13.128 1.00 97.75 132 ALA A CA 1
ATOM 974 C C . ALA A 1 132 ? -2.419 -17.035 13.634 1.00 97.75 132 ALA A C 1
ATOM 976 O O . ALA A 1 132 ? -1.248 -16.803 13.323 1.00 97.75 132 ALA A O 1
ATOM 977 N N . THR A 1 133 ? -2.734 -18.058 14.434 1.00 94.94 133 THR A N 1
ATOM 978 C CA . THR A 1 133 ? -1.721 -18.912 15.070 1.00 94.94 133 THR A CA 1
ATOM 979 C C . THR A 1 133 ? -0.884 -19.645 14.022 1.00 94.94 133 THR A C 1
ATOM 981 O O . THR A 1 133 ? -1.413 -20.377 13.193 1.00 94.94 133 THR A O 1
ATOM 984 N N . GLY A 1 134 ? 0.438 -19.469 14.084 1.00 93.50 134 GLY A N 1
ATOM 985 C CA . GLY A 1 134 ? 1.391 -20.139 13.194 1.00 93.50 134 GLY A CA 1
ATOM 986 C C . GLY A 1 134 ? 1.549 -19.504 11.808 1.00 93.50 134 GLY A C 1
ATOM 987 O O . GLY A 1 134 ? 2.444 -19.923 11.079 1.00 93.50 134 GLY A O 1
ATOM 988 N N . LEU A 1 135 ? 0.756 -18.481 11.458 1.00 98.00 135 LEU A N 1
ATOM 989 C CA . LEU A 1 135 ? 0.842 -17.815 10.154 1.00 98.00 135 LEU A CA 1
ATOM 990 C C . LEU A 1 135 ? 2.112 -16.968 10.009 1.00 98.00 135 LEU A C 1
ATOM 992 O O . LEU A 1 135 ? 2.772 -17.019 8.970 1.00 98.00 135 LEU A O 1
ATOM 996 N N . VAL A 1 136 ? 2.447 -16.190 11.046 1.00 98.06 136 VAL A N 1
ATOM 997 C CA . VAL A 1 136 ? 3.659 -15.361 11.100 1.00 98.06 136 VAL A CA 1
ATOM 998 C C . VAL A 1 136 ? 4.756 -16.119 11.855 1.00 98.06 136 VAL A C 1
ATOM 1000 O O . VAL A 1 136 ? 4.637 -16.311 13.074 1.00 98.06 136 VAL A O 1
ATOM 1003 N N . PRO A 1 137 ? 5.842 -16.541 11.177 1.00 96.00 137 PRO A N 1
ATOM 1004 C CA . PRO A 1 137 ? 6.980 -17.172 11.833 1.00 96.00 137 PRO A CA 1
ATOM 1005 C C . PRO A 1 137 ? 7.540 -16.304 12.961 1.00 96.00 137 PRO A C 1
ATOM 1007 O O . PRO A 1 137 ? 7.701 -15.095 12.802 1.00 96.00 137 PRO A O 1
ATOM 1010 N N . ALA A 1 138 ? 7.907 -16.927 14.084 1.00 96.62 138 ALA A N 1
ATOM 1011 C CA . ALA A 1 138 ? 8.384 -16.220 15.278 1.00 96.62 138 ALA A CA 1
ATOM 1012 C C . ALA A 1 138 ? 9.552 -15.254 14.997 1.00 96.62 138 ALA A C 1
ATOM 1014 O O . ALA A 1 138 ? 9.635 -14.195 15.609 1.00 96.62 138 ALA A O 1
ATOM 1015 N N . ALA A 1 139 ? 10.420 -15.596 14.039 1.00 96.50 139 ALA A N 1
ATOM 1016 C CA . ALA A 1 139 ? 11.568 -14.779 13.654 1.00 96.50 139 ALA A CA 1
ATOM 1017 C C . ALA A 1 139 ? 11.194 -13.413 13.049 1.00 96.50 139 ALA A C 1
ATOM 1019 O O . ALA A 1 139 ? 12.002 -12.497 13.134 1.00 96.50 139 ALA A O 1
ATOM 1020 N N . ILE A 1 140 ? 9.999 -13.278 12.462 1.00 97.44 140 ILE A N 1
ATOM 1021 C CA . ILE A 1 140 ? 9.540 -12.045 11.796 1.00 97.44 140 ILE A CA 1
ATOM 1022 C C . ILE A 1 140 ? 8.329 -11.406 12.494 1.00 97.44 140 ILE A C 1
ATOM 1024 O O . ILE A 1 140 ? 7.846 -10.365 12.065 1.00 97.44 140 ILE A O 1
ATOM 1028 N N . GLN A 1 141 ? 7.823 -11.993 13.585 1.00 97.69 141 GLN A N 1
ATOM 1029 C CA . GLN A 1 141 ? 6.718 -11.405 14.357 1.00 97.69 141 GLN A CA 1
ATOM 1030 C C . GLN A 1 141 ? 6.986 -9.976 14.865 1.00 97.69 141 GLN A C 1
ATOM 1032 O O . GLN A 1 141 ? 6.049 -9.169 14.827 1.00 97.69 141 GLN A O 1
ATOM 1037 N N . PRO A 1 142 ? 8.206 -9.619 15.326 1.00 98.25 142 PRO A N 1
ATOM 1038 C CA . PRO A 1 142 ? 8.506 -8.245 15.727 1.00 98.25 142 PRO A CA 1
ATOM 1039 C C . PRO A 1 142 ? 8.300 -7.238 14.592 1.00 98.25 142 PRO A C 1
ATOM 1041 O O . PRO A 1 142 ? 7.739 -6.174 14.831 1.00 98.25 142 PRO A O 1
ATOM 1044 N N . ASP A 1 143 ? 8.661 -7.605 13.361 1.00 98.25 143 ASP A N 1
ATOM 1045 C CA . ASP A 1 143 ? 8.516 -6.743 12.186 1.00 98.25 143 ASP A CA 1
ATOM 1046 C C . ASP A 1 143 ? 7.039 -6.426 11.922 1.00 98.25 143 ASP A C 1
ATOM 1048 O O . ASP A 1 143 ? 6.657 -5.270 11.782 1.00 98.25 143 ASP A O 1
ATOM 1052 N N . PHE A 1 144 ? 6.179 -7.447 11.942 1.00 98.62 144 PHE A N 1
ATOM 1053 C CA . PHE A 1 144 ? 4.732 -7.292 11.745 1.00 98.62 144 PHE A CA 1
ATOM 1054 C C . PHE A 1 144 ? 4.071 -6.504 12.880 1.00 98.62 144 PHE A C 1
ATOM 1056 O O . PHE A 1 144 ? 3.139 -5.730 12.657 1.00 98.62 144 PHE A O 1
ATOM 1063 N N . THR A 1 145 ? 4.561 -6.689 14.107 1.00 98.44 145 THR A N 1
ATOM 1064 C CA . THR A 1 145 ? 4.105 -5.923 15.273 1.00 98.44 145 THR A CA 1
ATOM 1065 C C . THR A 1 145 ? 4.462 -4.445 15.127 1.00 98.44 145 THR A C 1
ATOM 1067 O O . THR A 1 145 ? 3.623 -3.589 15.413 1.00 98.44 145 THR A O 1
ATOM 1070 N N . LEU A 1 146 ? 5.677 -4.149 14.657 1.00 98.50 146 LEU A N 1
ATOM 1071 C CA . LEU A 1 146 ? 6.144 -2.789 14.412 1.00 98.50 146 LEU A CA 1
ATOM 1072 C C . LEU A 1 146 ? 5.350 -2.122 13.286 1.00 98.50 146 LEU A C 1
ATOM 1074 O O . LEU A 1 146 ? 4.811 -1.041 13.514 1.00 98.50 146 LEU A O 1
ATOM 1078 N N . ILE A 1 147 ? 5.189 -2.794 12.140 1.00 98.69 147 ILE A N 1
ATOM 1079 C CA . ILE A 1 147 ? 4.401 -2.270 11.016 1.00 98.69 147 ILE A CA 1
ATOM 1080 C C . ILE A 1 147 ? 2.998 -1.905 11.505 1.00 98.69 147 ILE A C 1
ATOM 1082 O O . ILE A 1 147 ? 2.579 -0.760 11.375 1.00 98.69 147 ILE A O 1
ATOM 1086 N N . ARG A 1 148 ? 2.293 -2.819 12.188 1.00 98.62 148 ARG A N 1
ATOM 1087 C CA . ARG A 1 148 ? 0.956 -2.521 12.728 1.00 98.62 148 ARG A CA 1
ATOM 1088 C C . ARG A 1 148 ? 0.949 -1.337 13.698 1.00 98.62 148 ARG A C 1
ATOM 1090 O O . ARG A 1 148 ? -0.006 -0.560 13.719 1.00 98.62 148 ARG A O 1
ATOM 1097 N N . ALA A 1 149 ? 1.973 -1.205 14.539 1.00 98.62 149 ALA A N 1
ATOM 1098 C CA . ALA A 1 149 ? 2.081 -0.068 15.447 1.00 98.62 149 ALA A CA 1
ATOM 1099 C C . ALA A 1 149 ? 2.216 1.258 14.680 1.00 98.62 149 ALA A C 1
ATOM 1101 O O . ALA A 1 149 ? 1.600 2.243 15.085 1.00 98.62 149 ALA A O 1
ATOM 1102 N N . GLN A 1 150 ? 2.946 1.270 13.563 1.00 98.31 150 GLN A N 1
ATOM 1103 C CA . GLN A 1 150 ? 3.087 2.434 12.683 1.00 98.31 150 GLN A CA 1
ATOM 1104 C C . GLN A 1 150 ? 1.769 2.764 11.967 1.00 98.31 150 GLN A C 1
ATOM 1106 O O . GLN A 1 150 ? 1.331 3.910 12.046 1.00 98.31 150 GLN A O 1
ATOM 1111 N N . GLN A 1 151 ? 1.048 1.760 11.448 1.00 98.44 151 GLN A N 1
ATOM 1112 C CA . GLN A 1 151 ? -0.307 1.941 10.891 1.00 98.44 151 GLN A CA 1
ATOM 1113 C C . GLN A 1 151 ? -1.250 2.618 11.911 1.00 98.44 151 GLN A C 1
ATOM 1115 O O . GLN A 1 151 ? -2.012 3.536 11.617 1.00 98.44 151 GLN A O 1
ATOM 1120 N N . ARG A 1 152 ? -1.167 2.241 13.194 1.00 98.56 152 ARG A N 1
ATOM 1121 C CA . ARG A 1 152 ? -1.966 2.879 14.262 1.00 98.56 152 ARG A CA 1
ATOM 1122 C C . ARG A 1 152 ? -1.548 4.315 14.572 1.00 98.56 152 ARG A C 1
ATOM 1124 O O . ARG A 1 152 ? -2.401 5.119 14.951 1.00 98.56 152 ARG A O 1
ATOM 1131 N N . GLN A 1 153 ? -0.265 4.642 14.440 1.00 98.00 153 GLN A N 1
ATOM 1132 C CA . GLN A 1 153 ? 0.222 6.016 14.594 1.00 98.00 153 GLN A CA 1
ATOM 1133 C C . GLN A 1 153 ? -0.288 6.901 13.452 1.00 98.00 153 GLN A C 1
ATOM 1135 O O . GLN A 1 153 ? -0.781 7.999 13.713 1.00 98.00 153 GLN A O 1
ATOM 1140 N N . HIS A 1 154 ? -0.254 6.397 12.218 1.00 97.44 154 HIS A N 1
ATOM 1141 C CA . HIS A 1 154 ? -0.831 7.051 11.046 1.00 97.44 154 HIS A CA 1
ATOM 1142 C C . HIS A 1 154 ? -2.336 7.301 11.211 1.00 97.44 154 HIS A C 1
ATOM 1144 O O . HIS A 1 154 ? -2.781 8.440 11.066 1.00 97.44 154 HIS A O 1
ATOM 1150 N N . ILE A 1 155 ? -3.114 6.284 11.616 1.00 98.44 155 ILE A N 1
ATOM 1151 C CA . ILE A 1 155 ? -4.551 6.423 11.926 1.00 98.44 155 ILE A CA 1
ATOM 1152 C C . ILE A 1 155 ? -4.778 7.557 12.929 1.00 98.44 155 ILE A C 1
ATOM 1154 O O . ILE A 1 155 ? -5.564 8.469 12.674 1.00 98.44 155 ILE A O 1
ATOM 1158 N N . ALA A 1 156 ? -4.076 7.532 14.066 1.00 97.31 156 ALA A N 1
ATOM 1159 C CA . ALA A 1 156 ? -4.247 8.541 15.109 1.00 97.31 156 ALA A CA 1
ATOM 1160 C C . ALA A 1 156 ? -3.931 9.960 14.603 1.00 97.31 156 ALA A C 1
ATOM 1162 O O . ALA A 1 156 ? -4.624 10.920 14.959 1.00 97.31 156 ALA A O 1
ATOM 1163 N N . LEU A 1 157 ? -2.908 10.096 13.756 1.00 94.12 157 LEU A N 1
ATOM 1164 C CA . LEU A 1 157 ? -2.514 11.365 13.157 1.00 94.12 157 LEU A CA 1
ATOM 1165 C C . LEU A 1 157 ? -3.566 11.877 12.164 1.00 94.12 157 LEU A C 1
ATOM 1167 O O . LEU A 1 157 ? -4.012 13.020 12.288 1.00 94.12 157 LEU A O 1
ATOM 1171 N N . LEU A 1 158 ? -4.010 11.035 11.230 1.00 95.88 158 LEU A N 1
ATOM 1172 C CA . LEU A 1 158 ? -5.029 11.372 10.233 1.00 95.88 158 LEU A CA 1
ATOM 1173 C C . LEU A 1 158 ? -6.360 11.740 10.886 1.00 95.88 158 LEU A C 1
ATOM 1175 O O . LEU A 1 158 ? -6.940 12.780 10.573 1.00 95.88 158 LEU A O 1
ATOM 1179 N N . GLU A 1 159 ? -6.823 10.944 11.850 1.00 95.56 159 GLU A N 1
ATOM 1180 C CA . GLU A 1 159 ? -8.050 11.251 12.577 1.00 95.56 159 GLU A CA 1
ATOM 1181 C C . GLU A 1 159 ? -7.945 12.573 13.355 1.00 95.56 159 GLU A C 1
ATOM 1183 O O . GLU A 1 159 ? -8.920 13.321 13.449 1.00 95.56 159 GLU A O 1
ATOM 1188 N N . SER A 1 160 ? -6.768 12.883 13.908 1.00 91.94 160 SER A N 1
ATOM 1189 C CA . SER A 1 160 ? -6.506 14.163 14.569 1.00 91.94 160 SER A CA 1
ATOM 1190 C C . SER A 1 160 ? -6.614 15.332 13.586 1.00 91.94 160 SER A C 1
ATOM 1192 O O . SER A 1 160 ? -7.322 16.301 13.871 1.00 91.94 160 SER A O 1
ATOM 1194 N N . TYR A 1 161 ? -5.999 15.237 12.403 1.00 88.44 161 TYR A N 1
ATOM 1195 C CA . TYR A 1 161 ? -6.117 16.261 11.357 1.00 88.44 161 TYR A CA 1
ATOM 1196 C C . TYR A 1 161 ? -7.558 16.438 10.868 1.00 88.44 161 TYR A C 1
ATOM 1198 O O . TYR A 1 161 ? -8.040 17.568 10.778 1.00 88.44 161 TYR A O 1
ATOM 1206 N N . ILE A 1 162 ? -8.282 15.339 10.634 1.00 89.50 162 ILE A N 1
ATOM 1207 C CA . ILE A 1 162 ? -9.692 15.384 10.226 1.00 89.50 162 ILE A CA 1
ATOM 1208 C C . ILE A 1 162 ? -10.523 16.110 11.290 1.00 89.50 162 ILE A C 1
ATOM 1210 O O . ILE A 1 162 ? -11.163 17.113 10.976 1.00 89.50 162 ILE A O 1
ATOM 1214 N N . ARG A 1 163 ? -10.451 15.691 12.561 1.00 90.38 163 ARG A N 1
ATOM 1215 C CA . ARG A 1 163 ? -11.246 16.298 13.647 1.00 90.38 163 ARG A CA 1
ATOM 1216 C C . ARG A 1 163 ? -10.890 17.765 13.884 1.00 90.38 163 ARG A C 1
ATOM 1218 O O . ARG A 1 163 ? -11.777 18.597 14.044 1.00 90.38 163 ARG A O 1
ATOM 1225 N N . THR A 1 164 ? -9.601 18.101 13.897 1.00 84.00 164 THR A N 1
ATOM 1226 C CA . THR A 1 164 ? -9.145 19.484 14.139 1.00 84.00 164 THR A CA 1
ATOM 1227 C C . THR A 1 164 ? -9.478 20.431 12.987 1.00 84.00 164 THR A C 1
ATOM 1229 O O . THR A 1 164 ? -9.658 21.623 13.225 1.00 84.00 164 THR A O 1
ATOM 1232 N N . SER A 1 165 ? -9.636 19.914 11.765 1.00 80.62 165 SER A N 1
ATOM 1233 C CA . SER A 1 165 ? -10.152 20.678 10.621 1.00 80.62 165 SER A CA 1
ATOM 1234 C C . SER A 1 165 ? -11.676 20.880 10.628 1.00 80.62 165 SER A C 1
ATOM 1236 O O . SER A 1 165 ? -12.205 21.553 9.746 1.00 80.62 165 SER A O 1
ATOM 1238 N N . GLY A 1 166 ? -12.390 20.313 11.610 1.00 83.00 166 GLY A N 1
ATOM 1239 C CA . GLY A 1 166 ? -13.856 20.306 11.667 1.00 83.00 166 GLY A CA 1
ATOM 1240 C C . GLY A 1 166 ? -14.508 19.225 10.798 1.00 83.00 166 GLY A C 1
ATOM 1241 O O . GLY A 1 166 ? -15.733 19.177 10.704 1.00 83.00 166 GLY A O 1
ATOM 1242 N N . GLY A 1 167 ? -13.707 18.359 10.171 1.00 87.81 167 GLY A N 1
ATOM 1243 C CA . GLY A 1 167 ? -14.182 17.193 9.439 1.00 87.81 167 GLY A CA 1
ATOM 1244 C C . GLY A 1 167 ? -14.693 16.091 10.368 1.00 87.81 167 GLY A C 1
ATOM 1245 O O . GLY A 1 167 ? -14.324 15.998 11.542 1.00 87.81 167 GLY A O 1
ATOM 1246 N N . ILE A 1 168 ? -15.536 15.222 9.817 1.00 92.88 168 ILE A N 1
ATOM 1247 C CA . ILE A 1 168 ? -16.063 14.048 10.512 1.00 92.88 168 ILE A CA 1
ATOM 1248 C C . ILE A 1 168 ? -15.260 12.826 10.062 1.00 92.88 168 ILE A C 1
ATOM 1250 O O . ILE A 1 168 ? -15.084 12.587 8.866 1.00 92.88 168 ILE A O 1
ATOM 1254 N N . VAL A 1 169 ? -14.759 12.061 11.033 1.00 94.12 169 VAL A N 1
ATOM 1255 C CA . VAL A 1 169 ? -14.141 10.755 10.776 1.00 94.12 169 VAL A CA 1
ATOM 1256 C C . VAL A 1 169 ? -15.252 9.772 10.424 1.00 94.12 169 VAL A C 1
ATOM 1258 O O . VAL A 1 169 ? -16.207 9.623 11.187 1.00 94.12 169 VAL A O 1
ATOM 1261 N N . GLU A 1 170 ? -15.139 9.136 9.261 1.00 94.06 170 GLU A N 1
ATOM 1262 C CA . GLU A 1 170 ? -16.126 8.165 8.789 1.00 94.06 170 GLU A CA 1
ATOM 1263 C C . GLU A 1 170 ? -16.176 6.917 9.681 1.00 94.06 170 GLU A C 1
ATOM 1265 O O . GLU A 1 170 ? -15.308 6.673 10.520 1.00 94.06 170 GLU A O 1
ATOM 1270 N N . THR A 1 171 ? -17.208 6.095 9.498 1.00 96.19 171 THR A N 1
ATOM 1271 C CA . THR A 1 171 ? -17.265 4.798 10.179 1.00 96.19 171 THR A CA 1
ATOM 1272 C C . THR A 1 171 ? -16.306 3.824 9.505 1.00 96.19 171 THR A C 1
ATOM 1274 O O . THR A 1 171 ? -16.383 3.611 8.295 1.00 96.19 171 THR A O 1
ATOM 1277 N N . ARG A 1 172 ? -15.425 3.202 10.294 1.00 97.06 172 ARG A N 1
ATOM 1278 C CA . ARG A 1 172 ? -14.520 2.153 9.812 1.00 97.06 172 ARG A CA 1
ATOM 1279 C C . ARG A 1 172 ? -15.335 0.945 9.312 1.00 97.06 172 ARG A C 1
ATOM 1281 O O . ARG A 1 172 ? -16.172 0.448 10.070 1.00 97.06 172 ARG A O 1
ATOM 1288 N N . PRO A 1 173 ? -15.115 0.466 8.073 1.00 95.75 173 PRO A N 1
ATOM 1289 C CA . PRO A 1 173 ? -15.821 -0.698 7.544 1.00 95.75 173 PRO A CA 1
ATOM 1290 C C . PRO A 1 173 ? -15.284 -2.000 8.150 1.00 95.75 173 PRO A C 1
ATOM 1292 O O . PRO A 1 173 ? -14.271 -2.010 8.856 1.00 95.75 173 PRO A O 1
ATOM 1295 N N . ARG A 1 174 ? -15.955 -3.117 7.853 1.00 97.06 174 ARG A N 1
ATOM 1296 C CA . ARG A 1 174 ? -15.415 -4.451 8.131 1.00 97.06 174 ARG A CA 1
ATOM 1297 C C . ARG A 1 174 ? -14.582 -4.908 6.941 1.00 97.06 174 ARG A C 1
ATOM 1299 O O . ARG A 1 174 ? -14.814 -4.483 5.810 1.00 97.06 174 ARG A O 1
ATOM 1306 N N . TYR A 1 175 ? -13.614 -5.781 7.200 1.00 98.38 175 TYR A N 1
ATOM 1307 C CA . TYR A 1 175 ? -12.688 -6.254 6.178 1.00 98.38 175 TYR A CA 1
ATOM 1308 C C . TYR A 1 175 ? -12.645 -7.778 6.117 1.00 98.38 175 TYR A C 1
ATOM 1310 O O . TYR A 1 175 ? -12.634 -8.459 7.143 1.00 98.38 175 TYR A O 1
ATOM 1318 N N . ASP A 1 176 ? -12.626 -8.295 4.893 1.00 98.06 176 ASP A N 1
ATOM 1319 C CA . ASP A 1 176 ? -12.436 -9.699 4.554 1.00 98.06 176 ASP A CA 1
ATOM 1320 C C . ASP A 1 176 ? -11.278 -9.820 3.557 1.00 98.06 176 ASP A C 1
ATOM 1322 O O . ASP A 1 176 ? -11.424 -9.560 2.359 1.00 98.06 176 ASP A O 1
ATOM 1326 N N . PHE A 1 177 ? -10.117 -10.240 4.061 1.00 98.38 177 PHE A N 1
ATOM 1327 C CA . PHE A 1 177 ? -8.885 -10.326 3.275 1.00 98.38 177 PHE A CA 1
ATOM 1328 C C . PHE A 1 177 ? -8.857 -11.472 2.275 1.00 98.38 177 PHE A C 1
ATOM 1330 O O . PHE A 1 177 ? -8.000 -11.484 1.395 1.00 98.38 177 PHE A O 1
ATOM 1337 N N . THR A 1 178 ? -9.826 -12.390 2.326 1.00 97.94 178 THR A N 1
ATOM 1338 C CA . THR A 1 178 ? -9.985 -13.385 1.261 1.00 97.94 178 THR A CA 1
ATOM 1339 C C . THR A 1 178 ? -10.461 -12.746 -0.049 1.00 97.94 178 THR A C 1
ATOM 1341 O O . THR A 1 178 ? -10.443 -13.387 -1.101 1.00 97.94 178 THR A O 1
ATOM 1344 N N . GLY A 1 179 ? -10.893 -11.479 -0.011 1.00 96.56 179 GLY A N 1
ATOM 1345 C CA . GLY A 1 179 ? -11.457 -10.756 -1.149 1.00 96.56 179 GLY A CA 1
ATOM 1346 C C . GLY A 1 179 ? -12.891 -11.176 -1.486 1.00 96.56 179 GLY A C 1
ATOM 1347 O O . GLY A 1 179 ? -13.430 -10.743 -2.505 1.00 96.56 179 GLY A O 1
ATOM 1348 N N . SER A 1 180 ? -13.513 -12.022 -0.652 1.00 95.94 180 SER A N 1
ATOM 1349 C CA . SER A 1 180 ? -14.894 -12.480 -0.844 1.00 95.94 180 SER A CA 1
ATOM 1350 C C . SER A 1 180 ? -15.935 -11.471 -0.353 1.00 95.94 180 SER A C 1
ATOM 1352 O O . SER A 1 180 ? -17.122 -11.645 -0.612 1.00 95.94 180 SER A O 1
ATOM 1354 N N . ARG A 1 181 ? -15.511 -10.393 0.322 1.00 93.62 181 ARG A N 1
ATOM 1355 C CA . ARG A 1 181 ? -16.382 -9.335 0.864 1.00 93.62 181 ARG A CA 1
ATOM 1356 C C . ARG A 1 181 ? -17.490 -9.900 1.758 1.00 93.62 181 ARG A C 1
ATOM 1358 O O . ARG A 1 181 ? -18.669 -9.616 1.559 1.00 93.62 181 ARG A O 1
ATOM 1365 N N . GLY A 1 182 ? -17.114 -10.766 2.699 1.00 92.25 182 GLY A N 1
ATOM 1366 C CA . GLY A 1 182 ? -18.071 -11.438 3.581 1.00 92.25 182 GLY A CA 1
ATOM 1367 C C . GLY A 1 182 ? -18.953 -12.456 2.848 1.00 92.25 182 GLY A C 1
ATOM 1368 O O . GLY A 1 182 ? -20.098 -12.665 3.239 1.00 92.25 182 GLY A O 1
ATOM 1369 N N . GLY A 1 183 ? -18.441 -13.060 1.771 1.00 93.31 183 GLY A N 1
ATOM 1370 C CA . GLY A 1 183 ? -19.159 -14.019 0.926 1.00 93.31 183 GLY A CA 1
ATOM 1371 C C . GLY A 1 183 ? -20.018 -13.404 -0.186 1.00 93.31 183 GLY A C 1
ATOM 1372 O O . GLY A 1 183 ? -20.673 -14.144 -0.916 1.00 93.31 183 GLY A O 1
ATOM 1373 N N . ALA A 1 184 ? -20.025 -12.076 -0.348 1.00 93.19 184 ALA A N 1
ATOM 1374 C CA . ALA A 1 184 ? -20.763 -11.392 -1.415 1.00 93.19 184 ALA A CA 1
ATOM 1375 C C . ALA A 1 184 ? -20.088 -11.480 -2.803 1.00 93.19 184 ALA A C 1
ATOM 1377 O O . ALA A 1 184 ? -20.725 -11.208 -3.820 1.00 93.19 184 ALA A O 1
ATOM 1378 N N . SER A 1 185 ? -18.808 -11.852 -2.851 1.00 93.81 185 SER A N 1
ATOM 1379 C CA . SER A 1 185 ? -17.976 -11.964 -4.052 1.00 93.81 185 SER A CA 1
ATOM 1380 C C . SER A 1 185 ? -17.210 -13.287 -4.075 1.00 93.81 185 SER A C 1
ATOM 1382 O O . SER A 1 185 ? -16.995 -13.922 -3.044 1.00 93.81 185 SER A O 1
ATOM 1384 N N . ALA A 1 186 ? -16.724 -13.680 -5.255 1.00 94.25 186 ALA A N 1
ATOM 1385 C CA . ALA A 1 186 ? -15.807 -14.809 -5.378 1.00 94.25 186 ALA A CA 1
ATOM 1386 C C . ALA A 1 186 ? -14.511 -14.571 -4.582 1.00 94.25 186 ALA A C 1
ATOM 1388 O O . ALA A 1 186 ? -13.921 -13.489 -4.641 1.00 94.25 186 ALA A O 1
ATOM 1389 N N . THR A 1 187 ? -14.056 -15.603 -3.871 1.00 96.75 187 THR A N 1
ATOM 1390 C CA . THR A 1 187 ? -12.804 -15.588 -3.111 1.00 96.75 187 THR A CA 1
ATOM 1391 C C . THR A 1 187 ? -11.597 -15.410 -4.033 1.00 96.75 187 THR A C 1
ATOM 1393 O O . THR A 1 187 ? -11.445 -16.137 -5.014 1.00 96.75 187 THR A O 1
ATOM 1396 N N . ARG A 1 188 ? -10.716 -14.464 -3.696 1.00 96.25 188 ARG A N 1
ATOM 1397 C CA . ARG A 1 188 ? -9.486 -14.155 -4.445 1.00 96.25 188 ARG A CA 1
ATOM 1398 C C . ARG A 1 188 ? -8.226 -14.668 -3.753 1.00 96.25 188 ARG A C 1
ATOM 1400 O O . ARG A 1 188 ? -7.301 -15.114 -4.422 1.00 96.25 188 ARG A O 1
ATOM 1407 N N . PHE A 1 189 ? -8.200 -14.628 -2.424 1.00 98.00 189 PHE A N 1
ATOM 1408 C CA . PHE A 1 189 ? -7.044 -15.002 -1.606 1.00 98.00 189 PHE A CA 1
ATOM 1409 C C . PHE A 1 189 ? -7.464 -16.033 -0.546 1.00 98.00 189 PHE A C 1
ATOM 1411 O O . PHE A 1 189 ? -7.547 -15.709 0.639 1.00 98.00 189 PHE A O 1
ATOM 1418 N N . PRO A 1 190 ? -7.813 -17.267 -0.957 1.00 97.38 190 PRO A N 1
ATOM 1419 C CA . PRO A 1 190 ? -8.468 -18.240 -0.079 1.00 97.38 190 PRO A CA 1
ATOM 1420 C C . PRO A 1 190 ? -7.623 -18.656 1.128 1.00 97.38 190 PRO A C 1
ATOM 1422 O O . PRO A 1 190 ? -8.180 -19.007 2.163 1.00 97.38 190 PRO A O 1
ATOM 1425 N N . ASP A 1 191 ? -6.297 -18.605 1.013 1.00 97.81 191 ASP A N 1
ATOM 1426 C CA . ASP A 1 191 ? -5.358 -19.067 2.032 1.00 97.81 191 ASP A CA 1
ATOM 1427 C C . ASP A 1 191 ? -4.548 -17.928 2.675 1.00 97.81 191 ASP A C 1
ATOM 1429 O O . ASP A 1 191 ? -3.566 -18.190 3.366 1.00 97.81 191 ASP A O 1
ATOM 1433 N N . VAL A 1 192 ? -4.958 -16.662 2.516 1.00 98.50 192 VAL A N 1
ATOM 1434 C CA . VAL A 1 192 ? -4.215 -15.494 3.038 1.00 98.50 192 VAL A CA 1
ATOM 1435 C C . VAL A 1 192 ? -3.984 -15.535 4.554 1.00 98.50 192 VAL A C 1
ATOM 1437 O O . VAL A 1 192 ? -2.970 -15.038 5.029 1.00 98.50 192 VAL A O 1
ATOM 1440 N N . LEU A 1 193 ? -4.885 -16.158 5.321 1.00 98.12 193 LEU A N 1
ATOM 1441 C CA . LEU A 1 193 ? -4.746 -16.309 6.777 1.00 98.12 193 LEU A CA 1
ATOM 1442 C C . LEU A 1 193 ? -4.180 -17.672 7.207 1.00 98.12 193 LEU A C 1
ATOM 1444 O O . LEU A 1 193 ? -4.093 -17.955 8.401 1.00 98.12 193 LEU A O 1
ATOM 1448 N N . THR A 1 194 ? -3.791 -18.525 6.258 1.00 98.19 194 THR A N 1
ATOM 1449 C CA . THR A 1 194 ? -3.274 -19.878 6.533 1.00 98.19 194 THR A CA 1
ATOM 1450 C C . THR A 1 194 ? -1.956 -20.189 5.824 1.00 98.19 194 THR A C 1
ATOM 1452 O O . THR A 1 194 ? -1.311 -21.180 6.153 1.00 98.19 194 THR A O 1
ATOM 1455 N N . ASN A 1 195 ? -1.537 -19.357 4.871 1.00 98.31 195 ASN A N 1
ATOM 1456 C CA . ASN A 1 195 ? -0.326 -19.519 4.082 1.00 98.31 195 ASN A CA 1
ATOM 1457 C C . ASN A 1 195 ? 0.539 -18.257 4.184 1.00 98.31 195 ASN A C 1
ATOM 1459 O O . ASN A 1 195 ? 0.138 -17.177 3.749 1.00 98.31 195 ASN A O 1
ATOM 1463 N N . THR A 1 196 ? 1.745 -18.396 4.741 1.00 98.44 196 THR A N 1
ATOM 1464 C CA . THR A 1 196 ? 2.686 -17.282 4.932 1.00 98.44 196 THR A CA 1
ATOM 1465 C C . THR A 1 196 ? 3.080 -16.605 3.614 1.00 98.44 196 THR A C 1
ATOM 1467 O O . THR A 1 196 ? 3.274 -15.393 3.601 1.00 98.44 196 THR A O 1
ATOM 1470 N N . ASP A 1 197 ? 3.189 -17.346 2.507 1.00 98.44 197 ASP A N 1
ATOM 1471 C CA . ASP A 1 197 ? 3.580 -16.778 1.212 1.00 98.44 197 ASP A CA 1
ATOM 1472 C C . ASP A 1 197 ? 2.444 -15.968 0.581 1.00 98.44 197 ASP A C 1
ATOM 1474 O O . ASP A 1 197 ? 2.682 -14.850 0.116 1.00 98.44 197 ASP A O 1
ATOM 1478 N N . THR A 1 198 ? 1.204 -16.468 0.646 1.00 98.62 198 THR A N 1
ATOM 1479 C CA . THR A 1 198 ? 0.021 -15.689 0.245 1.00 98.62 198 THR A CA 1
ATOM 1480 C C . THR A 1 198 ? -0.131 -14.455 1.129 1.00 98.62 198 THR A C 1
ATOM 1482 O O . THR A 1 198 ? -0.357 -13.359 0.619 1.00 98.62 198 THR A O 1
ATOM 1485 N N . MET A 1 199 ? 0.042 -14.602 2.445 1.00 98.75 199 MET A N 1
ATOM 1486 C CA . MET A 1 199 ? -0.015 -13.493 3.395 1.00 98.75 199 MET A CA 1
ATOM 1487 C C . MET A 1 199 ? 0.997 -12.400 3.038 1.00 98.75 199 MET A C 1
ATOM 1489 O O . MET A 1 199 ? 0.609 -11.247 2.881 1.00 98.75 199 MET A O 1
ATOM 1493 N N . LEU A 1 200 ? 2.272 -12.754 2.843 1.00 98.88 200 LEU A N 1
ATOM 1494 C CA . LEU A 1 200 ? 3.320 -11.790 2.496 1.00 98.88 200 LEU A CA 1
ATOM 1495 C C . LEU A 1 200 ? 3.065 -11.116 1.145 1.00 98.88 200 LEU A C 1
ATOM 1497 O O . LEU A 1 200 ? 3.387 -9.943 0.968 1.00 98.88 200 LEU A O 1
ATOM 1501 N N . ALA A 1 201 ? 2.495 -11.846 0.189 1.00 98.75 201 ALA A N 1
ATOM 1502 C CA . ALA A 1 201 ? 2.113 -11.289 -1.098 1.00 98.75 201 ALA A CA 1
ATOM 1503 C C . ALA A 1 201 ? 0.959 -10.278 -0.987 1.00 98.75 201 ALA A C 1
ATOM 1505 O O . ALA A 1 201 ? 1.038 -9.207 -1.583 1.00 98.75 201 ALA A O 1
ATO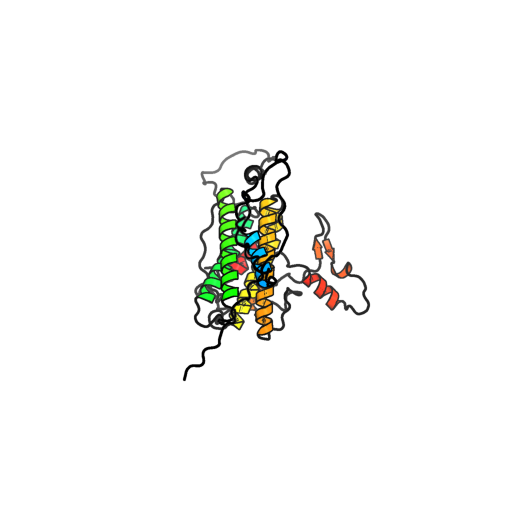M 1506 N N . VAL A 1 202 ? -0.086 -10.577 -0.210 1.00 98.81 202 VAL A N 1
ATOM 1507 C CA . VAL A 1 202 ? -1.175 -9.619 0.042 1.00 98.81 202 VAL A CA 1
ATOM 1508 C C . VAL A 1 202 ? -0.659 -8.416 0.830 1.00 98.81 202 VAL A C 1
ATOM 1510 O O . VAL A 1 202 ? -0.968 -7.290 0.459 1.00 98.81 202 VAL A O 1
ATOM 1513 N N . ALA A 1 203 ? 0.188 -8.634 1.841 1.00 98.88 203 ALA A N 1
ATOM 1514 C CA . ALA A 1 203 ? 0.834 -7.566 2.600 1.00 98.88 203 ALA A CA 1
ATOM 1515 C C . ALA A 1 203 ? 1.587 -6.604 1.669 1.00 98.88 203 ALA A C 1
ATOM 1517 O O . ALA A 1 203 ? 1.371 -5.400 1.729 1.00 98.88 203 ALA A O 1
ATOM 1518 N N . GLN A 1 204 ? 2.408 -7.138 0.753 1.00 98.69 204 GLN A N 1
ATOM 1519 C CA . GLN A 1 204 ? 3.124 -6.330 -0.236 1.00 98.69 204 GLN A CA 1
ATOM 1520 C C . GLN A 1 204 ? 2.162 -5.459 -1.057 1.00 98.69 204 GLN A C 1
ATOM 1522 O O . GLN A 1 204 ? 2.385 -4.260 -1.175 1.00 98.69 204 GLN A O 1
ATOM 1527 N N . ALA A 1 205 ? 1.089 -6.045 -1.597 1.00 98.62 205 ALA A N 1
ATOM 1528 C CA . ALA A 1 205 ? 0.132 -5.307 -2.418 1.00 98.62 205 ALA A CA 1
ATOM 1529 C C . ALA A 1 205 ? -0.606 -4.205 -1.632 1.00 98.62 205 ALA A C 1
ATOM 1531 O O . ALA A 1 205 ? -0.964 -3.181 -2.209 1.00 98.62 205 ALA A O 1
ATOM 1532 N N . LEU A 1 206 ? -0.835 -4.399 -0.328 1.00 98.81 206 LEU A N 1
ATOM 1533 C CA . LEU A 1 206 ? -1.447 -3.389 0.538 1.00 98.81 206 LEU A CA 1
ATOM 1534 C C . LEU A 1 206 ? -0.493 -2.232 0.867 1.00 98.81 206 LEU A C 1
ATOM 1536 O O . LEU A 1 206 ? -0.932 -1.088 0.831 1.00 98.81 206 LEU A O 1
ATOM 1540 N N . GLU A 1 207 ? 0.791 -2.499 1.125 1.00 98.62 207 GLU A N 1
ATOM 1541 C CA . GLU A 1 207 ? 1.778 -1.419 1.309 1.00 98.62 207 GLU A CA 1
ATOM 1542 C C . GLU A 1 207 ? 2.055 -0.666 -0.005 1.00 98.62 207 GLU A C 1
ATOM 1544 O O . GLU A 1 207 ? 2.262 0.541 -0.006 1.00 98.62 207 GLU A O 1
ATOM 1549 N N . ASP A 1 208 ? 2.003 -1.339 -1.157 1.00 98.38 208 ASP A N 1
ATOM 1550 C CA . ASP A 1 208 ? 2.085 -0.642 -2.450 1.00 98.38 208 ASP A CA 1
ATOM 1551 C C . ASP A 1 208 ? 0.829 0.188 -2.733 1.00 98.38 208 ASP A C 1
ATOM 1553 O O . ASP A 1 208 ? 0.890 1.255 -3.335 1.00 98.38 208 ASP A O 1
ATOM 1557 N N . LEU A 1 209 ? -0.345 -0.274 -2.290 1.00 98.12 209 LEU A N 1
ATOM 1558 C CA . LEU A 1 209 ? -1.559 0.533 -2.369 1.00 98.12 209 LEU A CA 1
ATOM 1559 C C . LEU A 1 209 ? -1.384 1.844 -1.594 1.00 98.12 209 LEU A C 1
ATOM 1561 O O . LEU A 1 209 ? -1.807 2.889 -2.094 1.00 98.12 209 LEU A O 1
ATOM 1565 N N . SER A 1 210 ? -0.788 1.807 -0.398 1.00 97.06 210 SER A N 1
ATOM 1566 C CA . SER A 1 210 ? -0.636 2.997 0.442 1.00 97.06 210 SER A CA 1
ATOM 1567 C C . SER A 1 210 ? 0.326 4.015 -0.166 1.00 97.06 210 SER A C 1
ATOM 1569 O O . SER A 1 210 ? -0.055 5.185 -0.282 1.00 97.06 210 SER A O 1
ATOM 1571 N N . THR A 1 211 ? 1.494 3.599 -0.671 1.00 95.94 211 THR A N 1
ATOM 1572 C CA . THR A 1 211 ? 2.434 4.510 -1.357 1.00 95.94 211 THR A CA 1
ATOM 1573 C C . THR A 1 211 ? 1.761 5.220 -2.532 1.00 95.94 211 THR A C 1
ATOM 1575 O O . THR A 1 211 ? 1.771 6.452 -2.617 1.00 95.94 211 THR A O 1
ATOM 1578 N N . ARG A 1 212 ? 1.064 4.467 -3.386 1.00 95.69 212 ARG A N 1
ATOM 1579 C CA . ARG A 1 212 ? 0.370 5.004 -4.562 1.00 95.69 212 ARG A CA 1
ATOM 1580 C C . ARG A 1 212 ? -0.811 5.907 -4.212 1.00 95.69 212 ARG A C 1
ATOM 1582 O O . ARG A 1 212 ? -1.068 6.895 -4.910 1.00 95.69 212 ARG A O 1
ATOM 1589 N N . VAL A 1 213 ? -1.550 5.596 -3.143 1.00 95.56 213 VAL A N 1
ATOM 1590 C CA . VAL A 1 213 ? -2.630 6.457 -2.634 1.00 95.56 213 VAL A CA 1
ATOM 1591 C C . VAL A 1 213 ? -2.053 7.777 -2.138 1.00 95.56 213 VAL A C 1
ATOM 1593 O O . VAL A 1 213 ? -2.550 8.830 -2.543 1.00 95.56 213 VAL A O 1
ATOM 1596 N N . TYR A 1 214 ? -0.994 7.743 -1.325 1.00 92.94 214 TYR A N 1
ATOM 1597 C CA . TYR A 1 214 ? -0.352 8.953 -0.812 1.00 92.94 214 TYR A CA 1
ATOM 1598 C C . TYR A 1 214 ? 0.166 9.851 -1.934 1.00 92.94 214 TYR A C 1
ATOM 1600 O O . TYR A 1 214 ? -0.163 11.042 -1.956 1.00 92.94 214 TYR A O 1
ATOM 1608 N N . THR A 1 215 ? 0.863 9.287 -2.924 1.00 89.44 215 THR A N 1
ATOM 1609 C CA . THR A 1 215 ? 1.304 10.034 -4.112 1.00 89.44 215 THR A CA 1
ATOM 1610 C C . THR A 1 215 ? 0.116 10.618 -4.881 1.00 89.44 215 THR A C 1
ATOM 1612 O O . THR A 1 215 ? 0.140 11.783 -5.283 1.00 89.44 215 THR A O 1
ATOM 1615 N N . GLY A 1 216 ? -0.971 9.856 -5.039 1.00 88.31 216 GLY A N 1
ATOM 1616 C CA . GLY A 1 216 ? -2.181 10.316 -5.727 1.00 88.31 216 GLY A CA 1
ATOM 1617 C C . GLY A 1 216 ? -2.915 11.456 -5.024 1.00 88.31 216 GLY A C 1
ATOM 1618 O O . GLY A 1 216 ? -3.550 12.279 -5.685 1.00 88.31 216 GLY A O 1
ATOM 1619 N N . GLN A 1 217 ? -2.813 11.540 -3.697 1.00 84.56 217 GLN A N 1
ATOM 1620 C CA . GLN A 1 217 ? -3.466 12.586 -2.909 1.00 84.56 217 GLN A CA 1
ATOM 1621 C C . GLN A 1 217 ? -2.576 13.813 -2.665 1.00 84.56 217 GLN A C 1
ATOM 1623 O O . GLN A 1 217 ? -3.079 14.855 -2.237 1.00 84.56 217 GLN A O 1
ATOM 1628 N N . VAL A 1 218 ? -1.276 13.738 -2.977 1.00 85.12 218 VAL A N 1
ATOM 1629 C CA . VAL A 1 218 ? -0.292 14.788 -2.659 1.00 85.12 218 VAL A CA 1
ATOM 1630 C C . VAL A 1 218 ? -0.692 16.162 -3.212 1.00 85.12 218 VAL A C 1
ATOM 1632 O O . VAL A 1 218 ? -0.550 17.176 -2.529 1.00 85.12 218 VAL A O 1
ATOM 1635 N N . ALA A 1 219 ? -1.269 16.211 -4.417 1.00 82.00 219 ALA A N 1
ATOM 1636 C CA . ALA A 1 219 ? -1.688 17.463 -5.049 1.00 82.00 219 ALA A CA 1
ATOM 1637 C C . ALA A 1 219 ? -2.802 18.184 -4.269 1.00 82.00 219 ALA A C 1
ATOM 1639 O O . ALA A 1 219 ? -2.860 19.413 -4.278 1.00 82.00 219 ALA A O 1
ATOM 1640 N N . LEU A 1 220 ? -3.664 17.435 -3.573 1.00 84.31 220 LEU A N 1
ATOM 1641 C CA . LEU A 1 220 ? -4.766 17.993 -2.789 1.00 84.31 220 LEU A CA 1
ATOM 1642 C C . LEU A 1 220 ? -4.284 18.602 -1.471 1.00 84.31 220 LEU A C 1
ATOM 1644 O O . LEU A 1 220 ? -4.920 19.524 -0.969 1.00 84.31 220 LEU A O 1
ATOM 1648 N N . VAL A 1 221 ? -3.154 18.136 -0.933 1.00 84.81 221 VAL A N 1
ATOM 1649 C CA . VAL A 1 221 ? -2.572 18.638 0.325 1.00 84.81 221 VAL A CA 1
ATOM 1650 C C . VAL A 1 221 ? -1.425 19.633 0.114 1.00 84.81 221 VAL A C 1
ATOM 1652 O O . VAL A 1 221 ? -0.975 20.256 1.072 1.00 84.81 221 VAL A O 1
ATOM 1655 N N . ALA A 1 222 ? -0.986 19.847 -1.131 1.00 82.38 222 ALA A N 1
ATOM 1656 C CA . ALA A 1 222 ? 0.194 20.647 -1.472 1.00 82.38 222 ALA A CA 1
ATOM 1657 C C . ALA A 1 222 ? 0.152 22.117 -1.051 1.00 82.38 222 ALA A C 1
ATOM 1659 O O . ALA A 1 222 ? 1.202 22.730 -0.878 1.00 82.38 222 ALA A O 1
ATOM 1660 N N . SER A 1 223 ? -1.034 22.692 -0.846 1.00 83.25 223 SER A N 1
ATOM 1661 C CA . SER A 1 223 ? -1.160 24.066 -0.352 1.00 83.25 223 SER A CA 1
ATOM 1662 C C . SER A 1 223 ? -0.957 24.199 1.163 1.00 83.25 223 SER A C 1
ATOM 1664 O O . SER A 1 223 ? -1.003 25.314 1.677 1.00 83.25 223 SER A O 1
ATOM 1666 N N . ASN A 1 224 ? -0.792 23.093 1.895 1.00 85.50 224 ASN A N 1
ATOM 1667 C CA . ASN A 1 224 ? -0.604 23.085 3.340 1.00 85.50 224 ASN A CA 1
ATOM 1668 C C . ASN A 1 224 ? 0.685 22.334 3.695 1.00 85.50 224 ASN A C 1
ATOM 1670 O O . ASN A 1 224 ? 0.731 21.108 3.643 1.00 85.50 224 ASN A O 1
ATOM 1674 N N . ASN A 1 225 ? 1.716 23.080 4.093 1.00 87.88 225 ASN A N 1
ATOM 1675 C CA . ASN A 1 225 ? 3.033 22.521 4.401 1.00 87.88 225 ASN A CA 1
ATOM 1676 C C . ASN A 1 225 ? 3.001 21.488 5.538 1.00 87.88 225 ASN A C 1
ATOM 1678 O O . ASN A 1 225 ? 3.737 20.511 5.461 1.00 87.88 225 ASN A O 1
ATOM 1682 N N . ASP A 1 226 ? 2.144 21.664 6.550 1.00 85.25 226 ASP A N 1
ATOM 1683 C CA . ASP A 1 226 ? 2.033 20.716 7.668 1.00 85.25 226 ASP A CA 1
ATOM 1684 C C . ASP A 1 226 ? 1.418 19.387 7.200 1.00 85.25 226 ASP A C 1
ATOM 1686 O O . ASP A 1 226 ? 1.861 18.309 7.598 1.00 85.25 226 ASP A O 1
ATOM 1690 N N . LEU A 1 227 ? 0.409 19.453 6.321 1.00 86.50 227 LEU A N 1
ATOM 1691 C CA . LEU A 1 227 ? -0.185 18.257 5.718 1.00 86.50 227 LEU A CA 1
ATOM 1692 C C . LEU A 1 227 ? 0.763 17.596 4.717 1.00 86.50 227 LEU A C 1
ATOM 1694 O O . LEU A 1 227 ? 0.821 16.373 4.669 1.00 86.50 227 LEU A O 1
ATOM 1698 N N . MET A 1 228 ? 1.512 18.383 3.944 1.00 87.69 228 MET A N 1
ATOM 1699 C CA . MET A 1 228 ? 2.513 17.867 3.013 1.00 87.69 228 MET A CA 1
ATOM 1700 C C . MET A 1 228 ? 3.649 17.150 3.756 1.00 87.69 228 MET A C 1
ATOM 1702 O O . MET A 1 228 ? 3.989 16.031 3.388 1.00 87.69 228 MET A O 1
ATOM 1706 N N . ASP A 1 229 ? 4.195 17.744 4.825 1.00 87.31 229 ASP A N 1
ATOM 1707 C CA . ASP A 1 229 ? 5.224 17.104 5.662 1.00 87.31 229 ASP A CA 1
ATOM 1708 C C . ASP A 1 229 ? 4.707 15.791 6.261 1.00 87.31 229 ASP A C 1
ATOM 1710 O O . ASP A 1 229 ? 5.371 14.760 6.173 1.00 87.31 229 ASP A O 1
ATOM 1714 N N . MET A 1 230 ? 3.482 15.801 6.794 1.00 89.75 230 MET A N 1
ATOM 1715 C CA . MET A 1 230 ? 2.840 14.596 7.316 1.00 89.75 230 MET A CA 1
ATOM 1716 C C . MET A 1 230 ? 2.702 13.502 6.244 1.00 89.75 230 MET A C 1
ATOM 1718 O O . MET A 1 230 ? 3.165 12.383 6.462 1.00 89.75 230 MET A O 1
ATOM 1722 N N . VAL A 1 231 ? 2.126 13.820 5.079 1.00 87.81 231 VAL A N 1
ATOM 1723 C CA . VAL A 1 231 ? 1.881 12.835 4.013 1.00 87.81 231 VAL A CA 1
ATOM 1724 C C . VAL A 1 231 ? 3.188 12.278 3.451 1.00 87.81 231 VAL A C 1
ATOM 1726 O O . VAL A 1 231 ? 3.288 11.071 3.254 1.00 87.81 231 VAL A O 1
ATOM 1729 N N . VAL A 1 232 ? 4.209 13.111 3.230 1.00 89.75 232 VAL A N 1
ATOM 1730 C CA . VAL A 1 232 ? 5.502 12.653 2.690 1.00 89.75 232 VAL A CA 1
ATOM 1731 C C . VAL A 1 232 ? 6.241 11.750 3.682 1.00 89.75 232 VAL A C 1
ATOM 1733 O O . VAL A 1 232 ? 6.856 10.764 3.271 1.00 89.75 232 VAL A O 1
ATOM 1736 N N . ARG A 1 233 ? 6.163 12.029 4.988 1.00 90.75 233 ARG A N 1
ATOM 1737 C CA . ARG A 1 233 ? 6.743 11.144 6.011 1.00 90.75 233 ARG A CA 1
ATOM 1738 C C . ARG A 1 233 ? 6.034 9.800 6.070 1.00 90.75 233 ARG A C 1
ATOM 1740 O O . ARG A 1 233 ? 6.707 8.774 6.109 1.00 90.75 233 ARG A O 1
ATOM 1747 N N . MET A 1 234 ? 4.702 9.806 6.034 1.00 93.62 234 MET A N 1
ATOM 1748 C CA . MET A 1 234 ? 3.904 8.579 6.006 1.00 93.62 234 MET A CA 1
ATOM 1749 C C . MET A 1 234 ? 4.204 7.764 4.746 1.00 93.62 234 MET A C 1
ATOM 1751 O O . MET A 1 234 ? 4.564 6.599 4.855 1.00 93.62 234 MET A O 1
ATOM 1755 N N . PHE A 1 235 ? 4.228 8.398 3.570 1.00 93.12 235 PHE A N 1
ATOM 1756 C CA . PHE A 1 235 ? 4.666 7.771 2.318 1.00 93.12 235 PHE A CA 1
ATOM 1757 C C . PHE A 1 235 ? 6.042 7.095 2.451 1.00 93.12 235 PHE A C 1
ATOM 1759 O O . PHE A 1 235 ? 6.220 5.947 2.048 1.00 93.12 235 PHE A O 1
ATOM 1766 N N . ALA A 1 236 ? 7.020 7.773 3.061 1.00 94.56 236 ALA A N 1
ATOM 1767 C CA . ALA A 1 236 ? 8.353 7.210 3.252 1.00 94.56 236 ALA A CA 1
ATOM 1768 C C . ALA A 1 236 ? 8.375 6.018 4.227 1.00 94.56 236 ALA A C 1
ATOM 1770 O O . ALA A 1 236 ? 9.237 5.147 4.095 1.00 94.56 236 ALA A O 1
ATOM 1771 N N . VAL A 1 237 ? 7.488 5.983 5.227 1.00 97.56 237 VAL A N 1
ATOM 1772 C CA . VAL A 1 237 ? 7.307 4.835 6.135 1.00 97.56 237 VAL A CA 1
ATOM 1773 C C . VAL A 1 237 ? 6.733 3.646 5.364 1.00 97.56 237 VAL A C 1
ATOM 1775 O O . VAL A 1 237 ? 7.337 2.573 5.382 1.00 97.56 237 VAL A O 1
ATOM 1778 N N . GLU A 1 238 ? 5.660 3.862 4.608 1.00 97.88 238 GLU A N 1
ATOM 1779 C CA . GLU A 1 238 ? 5.008 2.823 3.805 1.00 97.88 238 GLU A CA 1
ATOM 1780 C C . GLU A 1 238 ? 5.941 2.235 2.739 1.00 97.88 238 GLU A C 1
ATOM 1782 O O . GLU A 1 238 ? 6.050 1.017 2.602 1.00 97.88 238 GLU A O 1
ATOM 1787 N N . GLY A 1 239 ? 6.737 3.071 2.063 1.00 96.94 239 GLY A N 1
ATOM 1788 C CA . GLY A 1 239 ? 7.755 2.593 1.123 1.00 96.94 239 GLY A CA 1
ATOM 1789 C C . GLY A 1 239 ? 8.789 1.666 1.782 1.00 96.94 239 GLY A C 1
ATOM 1790 O O . GLY A 1 239 ? 9.247 0.694 1.175 1.00 96.94 239 GLY A O 1
ATOM 1791 N N . ARG A 1 240 ? 9.128 1.895 3.061 1.00 98.25 240 ARG A N 1
ATOM 1792 C CA . ARG A 1 240 ? 10.007 0.984 3.819 1.00 98.25 240 ARG A CA 1
ATOM 1793 C C . ARG A 1 240 ? 9.308 -0.322 4.175 1.00 98.25 240 ARG A C 1
ATOM 1795 O O . ARG A 1 240 ? 9.956 -1.366 4.101 1.00 98.25 240 ARG A O 1
ATOM 1802 N N . HIS A 1 241 ? 8.027 -0.293 4.537 1.00 98.69 241 HIS A N 1
ATOM 1803 C CA . HIS A 1 241 ? 7.257 -1.517 4.762 1.00 98.69 241 HIS A CA 1
ATOM 1804 C C . HIS A 1 241 ? 7.185 -2.360 3.483 1.00 98.69 241 HIS A C 1
ATOM 1806 O O . HIS A 1 241 ? 7.527 -3.545 3.507 1.00 98.69 241 HIS A O 1
ATOM 1812 N N . ALA A 1 242 ? 6.842 -1.736 2.354 1.00 98.38 242 ALA A N 1
ATOM 1813 C CA . ALA A 1 242 ? 6.769 -2.369 1.043 1.00 98.38 242 ALA A CA 1
ATOM 1814 C C . ALA A 1 242 ? 8.100 -3.041 0.657 1.00 98.38 242 ALA A C 1
ATOM 1816 O O . ALA A 1 242 ? 8.120 -4.207 0.240 1.00 98.38 242 ALA A O 1
ATOM 1817 N N . ALA A 1 243 ? 9.225 -2.344 0.849 1.00 98.56 243 ALA A N 1
ATOM 1818 C CA . ALA A 1 243 ? 10.561 -2.886 0.607 1.00 98.56 243 ALA A CA 1
ATOM 1819 C C . ALA A 1 243 ? 10.918 -4.033 1.569 1.00 98.56 243 ALA A C 1
ATOM 1821 O O . ALA A 1 243 ? 11.502 -5.039 1.153 1.00 98.56 243 ALA A O 1
ATOM 1822 N N . HIS A 1 244 ? 10.552 -3.922 2.849 1.00 98.69 244 HIS A N 1
ATOM 1823 C CA . HIS A 1 244 ? 10.795 -4.968 3.845 1.00 98.69 244 HIS A CA 1
ATOM 1824 C C . HIS A 1 244 ? 10.020 -6.250 3.529 1.00 98.69 244 HIS A C 1
ATOM 1826 O O . HIS A 1 244 ? 10.596 -7.337 3.505 1.00 98.69 244 HIS A O 1
ATOM 1832 N N . LEU A 1 245 ? 8.736 -6.148 3.188 1.00 98.75 245 LEU A N 1
ATOM 1833 C CA . LEU A 1 245 ? 7.918 -7.307 2.818 1.00 98.75 245 LEU A CA 1
ATOM 1834 C C . LEU A 1 245 ? 8.445 -7.995 1.558 1.00 98.75 245 LEU A C 1
ATOM 1836 O O . LEU A 1 245 ? 8.537 -9.223 1.518 1.00 98.75 245 LEU A O 1
ATOM 1840 N N . ARG A 1 246 ? 8.884 -7.222 0.557 1.00 98.56 246 ARG A N 1
ATOM 1841 C CA . ARG A 1 246 ? 9.602 -7.756 -0.610 1.00 98.56 246 ARG A CA 1
ATOM 1842 C C . ARG A 1 246 ? 10.854 -8.513 -0.196 1.00 98.56 246 ARG A C 1
ATOM 1844 O O . ARG A 1 246 ? 11.062 -9.632 -0.655 1.00 98.56 246 ARG A O 1
ATOM 1851 N N . GLN A 1 247 ? 11.664 -7.958 0.707 1.00 98.62 247 GLN A N 1
ATOM 1852 C CA . GLN A 1 247 ? 12.850 -8.637 1.231 1.00 98.62 247 GLN A CA 1
ATOM 1853 C C . GLN A 1 247 ? 12.499 -9.973 1.902 1.00 98.62 247 GLN A C 1
ATOM 1855 O O . GLN A 1 247 ? 13.173 -10.973 1.645 1.00 98.62 247 GLN A O 1
ATOM 1860 N N . LEU A 1 248 ? 11.440 -10.018 2.713 1.00 98.50 248 LEU A N 1
ATOM 1861 C CA . LEU A 1 248 ? 10.965 -11.254 3.337 1.00 98.50 248 LEU A CA 1
ATOM 1862 C C . LEU A 1 248 ? 10.512 -12.280 2.288 1.00 98.50 248 LEU A C 1
ATOM 1864 O O . LEU A 1 248 ? 10.877 -13.453 2.373 1.00 98.50 248 LEU A O 1
ATOM 1868 N N . ARG A 1 249 ? 9.787 -11.850 1.247 1.00 98.44 249 ARG A N 1
ATOM 1869 C CA . ARG A 1 249 ? 9.405 -12.718 0.119 1.00 98.44 249 ARG A CA 1
ATOM 1870 C C . ARG A 1 249 ? 10.630 -13.251 -0.628 1.00 98.44 249 ARG A C 1
ATOM 1872 O O . ARG A 1 249 ? 10.683 -14.440 -0.936 1.00 98.44 249 ARG A O 1
ATOM 1879 N N . ARG A 1 250 ? 11.650 -12.418 -0.866 1.00 98.12 250 ARG A N 1
ATOM 1880 C CA . ARG A 1 250 ? 12.918 -12.837 -1.495 1.00 98.12 250 ARG A CA 1
ATOM 1881 C C . ARG A 1 250 ? 13.658 -13.883 -0.671 1.00 98.12 250 ARG A C 1
ATOM 1883 O O . ARG A 1 250 ? 14.137 -14.866 -1.226 1.00 98.12 250 ARG A O 1
ATOM 1890 N N . GLN A 1 251 ? 13.724 -13.709 0.650 1.00 97.69 251 GLN A N 1
ATOM 1891 C CA . GLN A 1 251 ? 14.320 -14.698 1.561 1.00 97.69 251 GLN A CA 1
ATOM 1892 C C . GLN A 1 251 ? 13.590 -16.045 1.520 1.00 97.69 251 GLN A C 1
ATOM 1894 O O . GLN A 1 251 ? 14.180 -17.077 1.834 1.00 97.69 251 GLN A O 1
ATOM 1899 N N . ARG A 1 252 ? 12.324 -16.036 1.098 1.00 96.81 252 ARG A N 1
ATOM 1900 C CA . ARG A 1 252 ? 11.489 -17.221 0.887 1.00 96.81 252 ARG A CA 1
ATOM 1901 C C . ARG A 1 252 ? 11.467 -17.706 -0.569 1.00 96.81 252 ARG A C 1
ATOM 1903 O O . ARG A 1 252 ? 10.722 -18.622 -0.891 1.00 96.81 252 ARG A O 1
ATOM 1910 N N . GLY A 1 253 ? 12.311 -17.141 -1.435 1.00 97.44 253 GLY A N 1
ATOM 1911 C CA . GLY A 1 253 ? 12.522 -17.601 -2.810 1.00 97.44 253 GLY A CA 1
ATOM 1912 C C . GLY A 1 253 ? 11.757 -16.834 -3.891 1.00 97.44 253 GLY A C 1
ATOM 1913 O O . GLY A 1 253 ? 11.897 -17.165 -5.067 1.00 97.44 253 GLY A O 1
ATOM 1914 N N . ALA A 1 254 ? 10.980 -15.801 -3.547 1.00 97.50 254 ALA A N 1
ATOM 1915 C CA . ALA A 1 254 ? 10.319 -14.979 -4.558 1.00 97.50 254 ALA A CA 1
ATOM 1916 C C . ALA A 1 254 ? 11.342 -14.175 -5.381 1.00 97.50 254 ALA A C 1
ATOM 1918 O O . ALA A 1 254 ? 12.249 -13.541 -4.837 1.00 97.50 254 ALA A O 1
ATOM 1919 N N . THR A 1 255 ? 11.163 -14.147 -6.702 1.00 95.81 255 THR A N 1
ATOM 1920 C CA . THR A 1 255 ? 11.912 -13.243 -7.587 1.00 95.81 255 THR A CA 1
ATOM 1921 C C . THR A 1 255 ? 11.176 -11.914 -7.664 1.00 95.81 255 THR A C 1
ATOM 1923 O O . THR A 1 255 ? 10.277 -11.741 -8.475 1.00 95.81 255 THR A O 1
ATOM 1926 N N . VAL A 1 256 ? 11.533 -10.998 -6.768 1.00 95.94 256 VAL A N 1
ATOM 1927 C CA . VAL A 1 256 ? 10.968 -9.646 -6.683 1.00 95.94 256 VAL A CA 1
ATOM 1928 C C . VAL A 1 256 ? 12.087 -8.665 -6.329 1.00 95.94 256 VAL A C 1
ATOM 1930 O O . VAL A 1 256 ? 13.043 -9.042 -5.642 1.00 95.94 256 VAL A O 1
ATOM 1933 N N . LYS A 1 257 ? 12.017 -7.428 -6.825 1.00 96.31 257 LYS A N 1
ATOM 1934 C CA . LYS A 1 257 ? 12.913 -6.335 -6.405 1.00 96.31 257 LYS A CA 1
ATOM 1935 C C . LYS A 1 257 ? 12.425 -5.738 -5.081 1.00 96.31 257 LYS A C 1
ATOM 1937 O O . LYS A 1 257 ? 11.393 -6.148 -4.571 1.00 96.31 257 LYS A O 1
ATOM 1942 N N . HIS A 1 258 ? 13.175 -4.808 -4.489 1.00 96.38 258 HIS A N 1
ATOM 1943 C CA . HIS A 1 258 ? 12.742 -4.069 -3.286 1.00 96.38 258 HIS A CA 1
ATOM 1944 C C . HIS A 1 258 ? 11.807 -2.892 -3.592 1.00 96.38 258 HIS A C 1
ATOM 1946 O O . HIS A 1 258 ? 11.257 -2.306 -2.669 1.00 96.38 258 HIS A O 1
ATOM 1952 N N . TRP A 1 259 ? 11.608 -2.599 -4.871 1.00 95.69 259 TRP A N 1
ATOM 1953 C CA . TRP A 1 259 ? 10.756 -1.555 -5.435 1.00 95.69 259 TRP A CA 1
ATOM 1954 C C . TRP A 1 259 ? 9.942 -2.144 -6.601 1.00 95.69 259 TRP A C 1
ATOM 1956 O O . TRP A 1 259 ? 10.159 -3.303 -6.979 1.00 95.69 259 TRP A O 1
ATOM 1966 N N . ILE A 1 260 ? 8.990 -1.381 -7.140 1.00 95.19 260 ILE A N 1
ATOM 1967 C CA . ILE A 1 260 ? 8.168 -1.771 -8.298 1.00 95.19 260 ILE A CA 1
ATOM 1968 C C . ILE A 1 260 ? 8.975 -1.596 -9.596 1.00 95.19 260 ILE A C 1
ATOM 1970 O O . ILE A 1 260 ? 9.816 -0.712 -9.689 1.00 95.19 260 ILE A O 1
ATOM 1974 N N . SER A 1 261 ? 8.761 -2.465 -10.589 1.00 94.38 261 SER A N 1
ATOM 1975 C CA . SER A 1 261 ? 9.374 -2.370 -11.923 1.00 94.38 261 SER A CA 1
ATOM 1976 C C . SER A 1 261 ? 8.320 -2.653 -12.989 1.00 94.38 261 SER A C 1
ATOM 1978 O O . SER A 1 261 ? 7.734 -3.742 -13.002 1.00 94.38 261 SER A O 1
ATOM 1980 N N . GLY A 1 262 ? 8.042 -1.680 -13.861 1.00 94.19 262 GLY A N 1
ATOM 1981 C CA . GLY A 1 262 ? 6.865 -1.710 -14.729 1.00 94.19 262 GLY A CA 1
ATOM 1982 C C . GLY A 1 262 ? 5.600 -1.992 -13.914 1.00 94.19 262 GLY A C 1
ATOM 1983 O O . GLY A 1 262 ? 5.396 -1.418 -12.859 1.00 94.19 262 GLY A O 1
ATOM 1984 N N . THR A 1 263 ? 4.788 -2.959 -14.336 1.00 94.69 263 THR A N 1
ATOM 1985 C CA . THR A 1 263 ? 3.617 -3.416 -13.559 1.00 94.69 263 THR A CA 1
ATOM 1986 C C . THR A 1 263 ? 3.913 -4.579 -12.602 1.00 94.69 263 THR A C 1
ATOM 1988 O O . THR A 1 263 ? 2.983 -5.225 -12.118 1.00 94.69 263 THR A O 1
ATOM 1991 N N . ASP A 1 264 ? 5.188 -4.923 -12.382 1.00 94.44 264 ASP A N 1
ATOM 1992 C CA . ASP A 1 264 ? 5.639 -6.109 -11.630 1.00 94.44 264 ASP A CA 1
ATOM 1993 C C . ASP A 1 264 ? 4.923 -7.404 -12.079 1.00 94.44 264 ASP A C 1
ATOM 1995 O O . ASP A 1 264 ? 4.542 -8.247 -11.272 1.00 94.44 264 ASP A O 1
ATOM 1999 N N . ASN A 1 265 ? 4.651 -7.535 -13.387 1.00 94.69 265 ASN A N 1
ATOM 2000 C CA . ASN A 1 265 ? 3.848 -8.615 -13.989 1.00 94.69 265 ASN A CA 1
ATOM 2001 C C . ASN A 1 265 ? 2.447 -8.797 -13.363 1.00 94.69 265 ASN A C 1
ATOM 2003 O O . ASN A 1 265 ? 1.922 -9.910 -13.288 1.00 94.69 265 ASN A O 1
ATOM 2007 N N . GLY A 1 266 ? 1.822 -7.707 -12.916 1.00 95.44 266 GLY A N 1
ATOM 2008 C CA . GLY A 1 266 ? 0.547 -7.740 -12.198 1.00 95.44 266 GLY A CA 1
ATOM 2009 C C . GLY A 1 266 ? 0.692 -8.031 -10.701 1.00 95.44 266 GLY A C 1
ATOM 2010 O O . GLY A 1 266 ? -0.300 -8.363 -10.042 1.00 95.44 266 GLY A O 1
ATOM 2011 N N . GLY A 1 267 ? 1.899 -7.899 -10.156 1.00 96.69 267 GLY A N 1
ATOM 2012 C CA . GLY A 1 267 ? 2.174 -7.976 -8.732 1.00 96.69 267 GLY A CA 1
ATOM 2013 C C . GLY A 1 267 ? 2.472 -9.380 -8.210 1.00 96.69 267 GLY A C 1
ATOM 2014 O O . GLY A 1 267 ? 2.830 -10.285 -8.962 1.00 96.69 267 GLY A O 1
ATOM 2015 N N . PRO A 1 268 ? 2.320 -9.596 -6.893 1.00 97.38 268 PRO A N 1
ATOM 2016 C CA . PRO A 1 268 ? 2.796 -10.805 -6.241 1.00 97.38 268 PRO A CA 1
ATOM 2017 C C . PRO A 1 268 ? 1.862 -12.019 -6.387 1.00 97.38 268 PRO A C 1
ATOM 2019 O O . PRO A 1 268 ? 2.319 -13.137 -6.150 1.00 97.38 268 PRO A O 1
ATOM 2022 N N . LEU A 1 269 ? 0.587 -11.819 -6.759 1.00 97.25 269 LEU A N 1
ATOM 2023 C CA . LEU A 1 269 ? -0.421 -12.868 -6.993 1.00 97.25 269 LEU A CA 1
ATOM 2024 C C . LEU A 1 269 ? -1.319 -12.524 -8.205 1.00 97.25 269 LEU A C 1
ATOM 2026 O O . LEU A 1 269 ? -2.525 -12.293 -8.044 1.00 97.25 269 LEU A O 1
ATOM 2030 N N . PRO A 1 270 ? -0.776 -12.457 -9.433 1.00 95.88 270 PRO A N 1
ATOM 2031 C CA . PRO A 1 270 ? -1.577 -12.203 -10.623 1.00 95.88 270 PRO A CA 1
ATOM 2032 C C . PRO A 1 270 ? -2.513 -13.397 -10.915 1.00 95.88 270 PRO A C 1
ATOM 2034 O O . PRO A 1 270 ? -2.145 -14.546 -10.669 1.00 95.88 270 PRO A O 1
ATOM 2037 N N . PRO A 1 271 ? -3.734 -13.159 -11.434 1.00 96.19 271 PRO A N 1
ATOM 2038 C CA . PRO A 1 271 ? -4.277 -11.858 -11.830 1.00 96.19 271 PRO A CA 1
ATOM 2039 C C . PRO A 1 271 ? -4.890 -11.058 -10.666 1.00 96.19 271 PRO A C 1
ATOM 2041 O O . PRO A 1 271 ? -5.257 -9.899 -10.850 1.00 96.19 271 PRO A O 1
ATOM 2044 N N . ASN A 1 272 ? -5.012 -11.642 -9.471 1.00 96.81 272 ASN A N 1
ATOM 2045 C CA . ASN A 1 272 ? -5.767 -11.059 -8.357 1.00 96.81 272 ASN A CA 1
ATOM 2046 C C . ASN A 1 272 ? -5.178 -9.742 -7.835 1.00 96.81 272 ASN A C 1
ATOM 2048 O O . ASN A 1 272 ? -5.934 -8.898 -7.351 1.00 96.81 272 ASN A O 1
ATOM 2052 N N . THR A 1 273 ? -3.865 -9.544 -7.976 1.00 97.75 273 THR A N 1
ATOM 2053 C CA . THR A 1 273 ? -3.178 -8.296 -7.615 1.00 97.75 273 THR A CA 1
ATOM 2054 C C . THR A 1 273 ? -2.982 -7.327 -8.779 1.00 97.75 273 THR A C 1
ATOM 2056 O O . THR A 1 273 ? -2.530 -6.215 -8.544 1.00 97.75 273 THR A O 1
ATOM 2059 N N . ALA A 1 274 ? -3.360 -7.669 -10.015 1.00 97.25 274 ALA A N 1
ATOM 2060 C CA . ALA A 1 274 ? -3.006 -6.858 -11.187 1.00 97.25 274 ALA A CA 1
ATOM 2061 C C . ALA A 1 274 ? -3.530 -5.412 -11.113 1.00 97.25 274 ALA A C 1
ATOM 2063 O O . ALA A 1 274 ? -2.849 -4.479 -11.530 1.00 97.25 274 ALA A O 1
ATOM 2064 N N . GLY A 1 275 ? -4.705 -5.204 -10.509 1.00 96.06 275 GLY A N 1
ATOM 2065 C CA . GLY A 1 275 ? -5.267 -3.865 -10.305 1.00 96.06 275 GLY A CA 1
ATOM 2066 C C . GLY A 1 275 ? -4.417 -2.954 -9.409 1.00 96.06 275 GLY A C 1
ATOM 2067 O O . GLY A 1 275 ? -4.441 -1.743 -9.599 1.00 96.06 275 GLY A O 1
ATOM 2068 N N . PHE A 1 276 ? -3.636 -3.521 -8.483 1.00 97.19 276 PHE A N 1
ATOM 2069 C CA . PHE A 1 276 ? -2.744 -2.775 -7.585 1.00 97.19 276 PHE A CA 1
ATOM 2070 C C . PHE A 1 276 ? -1.511 -2.219 -8.291 1.00 97.19 276 PHE A C 1
ATOM 2072 O O . PHE A 1 276 ? -0.887 -1.315 -7.753 1.00 97.19 276 PHE A O 1
ATOM 2079 N N . TYR A 1 277 ? -1.185 -2.719 -9.486 1.00 97.38 277 TYR A N 1
ATOM 2080 C CA . TYR A 1 277 ? 0.002 -2.329 -10.258 1.00 97.38 277 TYR A CA 1
ATOM 2081 C C . TYR A 1 277 ? -0.359 -1.764 -11.637 1.00 97.38 277 TYR A C 1
ATOM 2083 O O . TYR A 1 277 ? 0.512 -1.431 -12.435 1.00 97.38 277 TYR A O 1
ATOM 2091 N N . ALA A 1 278 ? -1.654 -1.637 -11.942 1.00 95.19 278 ALA A N 1
ATOM 2092 C CA . ALA A 1 278 ? -2.105 -1.018 -13.179 1.00 95.19 278 ALA A CA 1
ATOM 2093 C C . ALA A 1 278 ? -1.618 0.439 -13.246 1.00 95.19 278 ALA A C 1
ATOM 2095 O O . ALA A 1 278 ? -1.869 1.218 -12.321 1.00 95.19 278 ALA A O 1
ATOM 2096 N N . GLY A 1 279 ? -0.933 0.791 -14.337 1.00 92.56 279 GLY A N 1
ATOM 2097 C CA . GLY A 1 279 ? -0.396 2.130 -14.583 1.00 92.56 279 GLY A CA 1
ATOM 2098 C C . GLY A 1 279 ? 0.962 2.432 -13.943 1.00 92.56 279 GLY A C 1
ATOM 2099 O O . GLY A 1 279 ? 1.419 3.556 -14.094 1.00 92.56 279 GLY A O 1
ATOM 2100 N N . GLU A 1 280 ? 1.599 1.472 -13.262 1.00 94.19 280 GLU A N 1
ATOM 2101 C CA . GLU A 1 280 ? 2.974 1.610 -12.735 1.00 94.19 280 GLU A CA 1
ATOM 2102 C C . GLU A 1 280 ? 4.052 1.623 -13.838 1.00 94.19 280 GLU A C 1
ATOM 2104 O O . GLU A 1 280 ? 5.193 2.012 -13.623 1.00 94.19 280 GLU A O 1
ATOM 2109 N N . ASP A 1 281 ? 3.707 1.241 -15.067 1.00 93.88 281 ASP A N 1
ATOM 2110 C CA . ASP A 1 281 ? 4.599 1.234 -16.229 1.00 93.88 281 ASP A CA 1
ATOM 2111 C C . ASP A 1 281 ? 4.734 2.598 -16.927 1.00 93.88 281 ASP A C 1
ATOM 2113 O O . ASP A 1 281 ? 5.211 2.691 -18.064 1.00 93.88 281 ASP A O 1
ATOM 2117 N N . ARG A 1 282 ? 4.318 3.680 -16.264 1.00 90.94 282 ARG A N 1
ATOM 2118 C CA . ARG A 1 282 ? 4.371 5.024 -16.832 1.00 90.94 282 ARG A CA 1
ATOM 2119 C C . ARG A 1 282 ? 5.816 5.522 -16.920 1.00 90.94 282 ARG A C 1
ATOM 2121 O O . ARG A 1 282 ? 6.587 5.504 -15.970 1.00 90.94 282 ARG A O 1
ATOM 2128 N N . VAL A 1 283 ? 6.165 6.048 -18.091 1.00 90.88 283 VAL A N 1
ATOM 2129 C CA . VAL A 1 283 ? 7.497 6.620 -18.371 1.00 90.88 283 VAL A CA 1
ATOM 2130 C C . VAL A 1 283 ? 7.487 8.140 -18.546 1.00 90.88 283 VAL A C 1
ATOM 2132 O O . VAL A 1 283 ? 8.542 8.763 -18.647 1.00 90.88 283 VAL A O 1
ATOM 2135 N N . GLU A 1 284 ? 6.301 8.746 -18.579 1.00 89.25 284 GLU A N 1
ATOM 2136 C CA . GLU A 1 284 ? 6.101 10.191 -18.701 1.00 89.25 284 GLU A CA 1
ATOM 2137 C C . GLU A 1 284 ? 5.901 10.819 -17.323 1.00 89.25 284 GLU A C 1
ATOM 2139 O O . GLU A 1 284 ? 4.847 10.642 -16.723 1.00 89.25 284 GLU A O 1
ATOM 2144 N N . GLN A 1 285 ? 6.863 11.601 -16.838 1.00 86.06 285 GLN A N 1
ATOM 2145 C CA . GLN A 1 285 ? 6.785 12.242 -15.524 1.00 86.06 285 GLN A CA 1
ATOM 2146 C C . GLN A 1 285 ? 6.516 13.733 -15.627 1.00 86.06 285 GLN A C 1
ATOM 2148 O O . GLN A 1 285 ? 7.045 14.429 -16.497 1.00 86.06 285 GLN A O 1
ATOM 2153 N N . ARG A 1 286 ? 5.712 14.253 -14.699 1.00 78.12 286 ARG A N 1
ATOM 2154 C CA . ARG A 1 286 ? 5.442 15.688 -14.618 1.00 78.12 286 ARG A CA 1
ATOM 2155 C C . ARG A 1 286 ? 6.567 16.394 -13.862 1.00 78.12 286 ARG A C 1
ATOM 2157 O O . ARG A 1 286 ? 6.786 16.143 -12.683 1.00 78.12 286 ARG A O 1
ATOM 2164 N N . VAL A 1 287 ? 7.247 17.321 -14.532 1.00 68.88 287 VAL A N 1
ATOM 2165 C CA . VAL A 1 287 ? 8.313 18.155 -13.963 1.00 68.88 287 VAL A CA 1
ATOM 2166 C C . VAL A 1 287 ? 7.814 19.597 -13.876 1.00 68.88 287 VAL A C 1
ATOM 2168 O O . VAL A 1 287 ? 7.700 20.303 -14.880 1.00 68.88 287 VAL A O 1
ATOM 2171 N N . GLY A 1 288 ? 7.499 20.048 -12.661 1.00 62.16 288 GLY A N 1
ATOM 2172 C CA . GLY A 1 288 ? 6.870 21.352 -12.435 1.00 62.16 288 GLY A CA 1
ATOM 2173 C C . GLY A 1 288 ? 5.421 21.417 -12.939 1.00 62.16 288 GLY A C 1
ATOM 2174 O O . GLY A 1 288 ? 4.797 20.408 -13.253 1.00 62.16 288 GLY A O 1
ATOM 2175 N N . ALA A 1 289 ? 4.851 22.622 -12.998 1.00 62.12 289 ALA A N 1
ATOM 2176 C CA . ALA A 1 289 ? 3.414 22.790 -13.232 1.00 62.12 289 ALA A CA 1
ATOM 2177 C C . ALA A 1 289 ? 2.945 22.509 -14.677 1.00 62.12 289 ALA A C 1
ATOM 2179 O O . ALA A 1 289 ? 1.744 22.365 -14.888 1.00 62.12 289 ALA A O 1
ATOM 2180 N N . LEU A 1 290 ? 3.844 22.462 -15.671 1.00 56.38 290 LEU A N 1
ATOM 2181 C CA . LEU A 1 290 ? 3.453 22.608 -17.085 1.00 56.38 290 LEU A CA 1
ATOM 2182 C C . LEU A 1 290 ? 4.126 21.640 -18.066 1.00 56.38 290 LEU A C 1
ATOM 2184 O O . LEU A 1 290 ? 3.907 21.764 -19.268 1.00 56.38 290 LEU A O 1
ATOM 2188 N N . ILE A 1 291 ? 4.970 20.718 -17.603 1.00 75.69 291 ILE A N 1
ATOM 2189 C CA . ILE A 1 291 ? 5.818 19.942 -18.506 1.00 75.69 291 ILE A CA 1
ATOM 2190 C C . ILE A 1 291 ? 5.789 18.464 -18.130 1.00 75.69 291 ILE A C 1
ATOM 2192 O O . ILE A 1 291 ? 6.156 18.097 -17.018 1.00 75.69 291 ILE A O 1
ATOM 2196 N N . GLU A 1 292 ? 5.405 17.621 -19.085 1.00 84.12 292 GLU A N 1
ATOM 2197 C CA . GLU A 1 292 ? 5.635 16.178 -19.022 1.00 84.12 292 GLU A CA 1
ATOM 2198 C C . GLU A 1 292 ? 6.933 15.831 -19.760 1.00 84.12 292 GLU A C 1
ATOM 2200 O O . GLU A 1 292 ? 7.325 16.484 -20.739 1.00 84.12 292 GLU A O 1
ATOM 2205 N N . ARG A 1 293 ? 7.665 14.867 -19.206 1.00 85.94 293 ARG A N 1
ATOM 2206 C CA . ARG A 1 293 ? 8.969 14.430 -19.686 1.00 85.94 293 ARG A CA 1
ATOM 2207 C C . ARG A 1 293 ? 9.020 12.917 -19.758 1.00 85.94 293 ARG A C 1
ATOM 2209 O O . ARG A 1 293 ? 8.854 12.246 -18.744 1.00 85.94 293 ARG A O 1
ATOM 2216 N N . ASN A 1 294 ? 9.408 12.423 -20.925 1.00 89.62 294 ASN A N 1
ATOM 2217 C CA . ASN A 1 294 ? 9.749 11.029 -21.123 1.00 89.62 294 ASN A CA 1
ATOM 2218 C C . ASN A 1 294 ? 11.067 10.727 -20.395 1.00 89.62 294 ASN A C 1
ATOM 2220 O O . ASN A 1 294 ? 12.136 11.121 -20.861 1.00 89.62 294 ASN A O 1
ATOM 2224 N N . VAL A 1 295 ? 11.011 10.064 -19.242 1.00 87.94 295 VAL A N 1
ATOM 2225 C CA . VAL A 1 295 ? 12.193 9.789 -18.408 1.00 87.94 295 VAL A CA 1
ATOM 2226 C C . VAL A 1 295 ? 13.261 8.969 -19.140 1.00 87.94 295 VAL A C 1
ATOM 2228 O O . VAL A 1 295 ? 14.424 9.373 -19.073 1.00 87.94 295 VAL A O 1
ATOM 2231 N N . PRO A 1 296 ? 12.929 7.900 -19.898 1.00 88.00 296 PRO A N 1
ATOM 2232 C CA . PRO A 1 296 ? 13.918 7.164 -20.687 1.00 88.00 296 PRO A CA 1
ATOM 2233 C C . PRO A 1 296 ? 14.738 8.059 -21.624 1.00 88.00 296 PRO A C 1
ATOM 2235 O O . PRO A 1 296 ? 15.942 7.852 -21.765 1.00 88.00 296 PRO A O 1
ATOM 2238 N N . SER A 1 297 ? 14.119 9.089 -22.218 1.00 85.88 297 SER A N 1
ATOM 2239 C CA . SER A 1 297 ? 14.806 10.043 -23.103 1.00 85.88 297 SER A CA 1
ATOM 2240 C C . SER A 1 297 ? 15.797 10.975 -22.392 1.00 85.88 297 SER A C 1
ATOM 2242 O O . SER A 1 297 ? 16.654 11.569 -23.046 1.00 85.88 297 SER A O 1
ATOM 2244 N N . LEU A 1 298 ? 15.693 11.107 -21.065 1.00 83.06 298 LEU A N 1
ATOM 2245 C CA . LEU A 1 298 ? 16.597 11.911 -20.239 1.00 83.06 298 LEU A CA 1
ATOM 2246 C C . LEU A 1 298 ? 17.809 11.114 -19.741 1.00 83.06 298 LEU A C 1
ATOM 2248 O O . LEU A 1 298 ? 18.764 11.709 -19.237 1.00 83.06 298 LEU A O 1
ATOM 2252 N N . LEU A 1 299 ? 17.776 9.782 -19.847 1.00 78.75 299 LEU A N 1
ATOM 2253 C CA . LEU A 1 299 ? 18.877 8.930 -19.414 1.00 78.75 299 LEU A CA 1
ATOM 2254 C C . LEU A 1 299 ? 20.053 9.037 -20.398 1.00 78.75 299 LEU A C 1
ATOM 2256 O O . LEU A 1 299 ? 19.847 9.060 -21.615 1.00 78.75 299 LEU A O 1
ATOM 2260 N N . PRO A 1 300 ? 21.304 9.086 -19.905 1.00 76.00 300 PRO A N 1
ATOM 2261 C CA . PRO A 1 300 ? 22.467 9.174 -20.774 1.00 76.00 300 PRO A CA 1
ATOM 2262 C C . PRO A 1 300 ? 22.549 7.956 -21.702 1.00 76.00 300 PRO A C 1
ATOM 2264 O O . PRO A 1 300 ? 22.235 6.827 -21.315 1.00 76.00 300 PRO A O 1
ATOM 2267 N N . ALA A 1 301 ? 23.023 8.178 -22.930 1.00 71.31 301 ALA A N 1
ATOM 2268 C CA . ALA A 1 301 ? 23.379 7.102 -23.848 1.00 71.31 301 ALA A CA 1
ATOM 2269 C C . ALA A 1 301 ? 24.661 6.410 -23.351 1.00 71.31 301 ALA A C 1
ATOM 2271 O O . ALA A 1 301 ? 25.766 6.693 -23.810 1.00 71.31 301 ALA A O 1
ATOM 2272 N N . THR A 1 302 ? 24.515 5.536 -22.359 1.00 72.25 302 THR A N 1
ATOM 2273 C CA . THR A 1 302 ? 25.613 4.739 -21.808 1.00 72.25 302 THR A CA 1
ATOM 2274 C C . THR A 1 302 ? 25.785 3.469 -22.637 1.00 72.25 302 THR A C 1
ATOM 2276 O O . THR A 1 302 ? 24.814 2.763 -22.912 1.00 72.25 302 THR A O 1
ATOM 2279 N N . ILE A 1 303 ? 27.025 3.158 -23.025 1.00 76.06 303 ILE A N 1
ATOM 2280 C CA . ILE A 1 303 ? 27.356 1.917 -23.739 1.00 76.06 303 ILE A CA 1
ATOM 2281 C C . ILE A 1 303 ? 26.925 0.721 -22.877 1.00 76.06 303 ILE A C 1
ATOM 2283 O O . ILE A 1 303 ? 27.342 0.607 -21.728 1.00 76.06 303 ILE A O 1
ATOM 2287 N N . GLY A 1 304 ? 26.105 -0.167 -23.442 1.00 78.31 304 GLY A N 1
ATOM 2288 C CA . GLY A 1 304 ? 25.661 -1.399 -22.784 1.00 78.31 304 GLY A CA 1
ATOM 2289 C C . GLY A 1 304 ? 24.309 -1.328 -22.065 1.00 78.31 304 GLY A C 1
ATOM 2290 O O . GLY A 1 304 ? 23.850 -2.373 -21.620 1.00 78.31 304 GLY A O 1
ATOM 2291 N N . LEU A 1 305 ? 23.647 -0.165 -21.987 1.00 83.31 305 LEU A N 1
ATOM 2292 C CA . LEU A 1 305 ? 22.243 -0.094 -21.555 1.00 83.31 305 LEU A CA 1
ATOM 2293 C C . LEU A 1 305 ? 21.312 -0.360 -22.740 1.00 83.31 305 LEU A C 1
ATOM 2295 O O . LEU A 1 305 ? 21.361 0.353 -23.745 1.00 83.31 305 LEU A O 1
ATOM 2299 N N . THR A 1 306 ? 20.450 -1.365 -22.614 1.00 88.75 306 THR A N 1
ATOM 2300 C CA . THR A 1 306 ? 19.391 -1.633 -23.590 1.00 88.75 306 THR A CA 1
ATOM 2301 C C . THR A 1 306 ? 18.211 -0.677 -23.395 1.00 88.75 306 THR A C 1
ATOM 2303 O O . THR A 1 306 ? 18.060 -0.049 -22.346 1.00 88.75 306 THR A O 1
ATOM 2306 N N . GLU A 1 307 ? 17.327 -0.576 -24.389 1.00 86.25 307 GLU A N 1
ATOM 2307 C CA . GLU A 1 307 ? 16.074 0.177 -24.229 1.00 86.25 307 GLU A CA 1
ATOM 2308 C C . GLU A 1 307 ? 15.190 -0.413 -23.120 1.00 86.25 307 GLU A C 1
ATOM 2310 O O . GLU A 1 307 ? 14.551 0.333 -22.383 1.00 86.25 307 GLU A O 1
ATOM 2315 N N . ALA A 1 308 ? 15.215 -1.736 -22.930 1.00 87.94 308 ALA A N 1
ATOM 2316 C CA . ALA A 1 308 ? 14.515 -2.384 -21.825 1.00 87.94 308 ALA A CA 1
ATOM 2317 C C . ALA A 1 308 ? 15.074 -1.952 -20.459 1.00 87.94 308 ALA A C 1
ATOM 2319 O O . ALA A 1 308 ? 14.295 -1.680 -19.549 1.00 87.94 308 ALA A O 1
ATOM 2320 N N . ASP A 1 309 ? 16.399 -1.809 -20.330 1.00 88.38 309 ASP A N 1
ATOM 2321 C CA . ASP A 1 309 ? 17.025 -1.328 -19.090 1.00 88.38 309 ASP A CA 1
ATOM 2322 C C . ASP A 1 309 ? 16.625 0.118 -18.780 1.00 88.38 309 ASP A C 1
ATOM 2324 O O . ASP A 1 309 ? 16.369 0.457 -17.627 1.00 88.38 309 ASP A O 1
ATOM 2328 N N . LYS A 1 310 ? 16.533 0.974 -19.806 1.00 88.00 310 LYS A N 1
ATOM 2329 C CA . LYS A 1 310 ? 16.094 2.369 -19.649 1.00 88.00 310 LYS A CA 1
ATOM 2330 C C . LYS A 1 310 ? 14.630 2.469 -19.236 1.00 88.00 310 LYS A C 1
ATOM 2332 O O . LYS A 1 310 ? 14.305 3.272 -18.366 1.00 88.00 310 LYS A O 1
ATOM 2337 N N . LEU A 1 311 ? 13.758 1.668 -19.850 1.00 89.00 311 LEU A N 1
ATOM 2338 C CA . LEU A 1 311 ? 12.339 1.610 -19.493 1.00 89.00 311 LEU A CA 1
ATOM 2339 C C . LEU A 1 311 ? 12.160 1.113 -18.058 1.00 89.00 311 LEU A C 1
ATOM 2341 O O . LEU A 1 311 ? 11.478 1.765 -17.272 1.00 89.00 311 LEU A O 1
ATOM 2345 N N . ALA A 1 312 ? 12.839 0.022 -17.694 1.00 90.25 312 ALA A N 1
ATOM 2346 C CA . ALA A 1 312 ? 12.828 -0.501 -16.335 1.00 90.25 312 ALA A CA 1
ATOM 2347 C C . ALA A 1 312 ? 13.308 0.563 -15.338 1.00 90.25 312 ALA A C 1
ATOM 2349 O O . ALA A 1 312 ? 12.575 0.904 -14.417 1.00 90.25 312 ALA A O 1
ATOM 2350 N N . ALA A 1 313 ? 14.471 1.179 -15.574 1.00 90.00 313 ALA A N 1
ATOM 2351 C CA . ALA A 1 313 ? 15.009 2.231 -14.711 1.00 90.00 313 ALA A CA 1
ATOM 2352 C C . ALA A 1 313 ? 14.078 3.448 -14.574 1.00 90.00 313 ALA A C 1
ATOM 2354 O O . ALA A 1 313 ? 14.003 4.031 -13.496 1.00 90.00 313 ALA A O 1
ATOM 2355 N N . ALA A 1 314 ? 13.369 3.832 -15.641 1.00 90.56 314 ALA A N 1
ATOM 2356 C CA . ALA A 1 314 ? 12.401 4.923 -15.592 1.00 90.56 314 ALA A CA 1
ATOM 2357 C C . ALA A 1 314 ? 11.210 4.595 -14.684 1.00 90.56 314 ALA A C 1
ATOM 2359 O O . ALA A 1 314 ? 10.855 5.416 -13.845 1.00 90.56 314 ALA A O 1
ATOM 2360 N N . THR A 1 315 ? 10.633 3.401 -14.829 1.00 93.00 315 THR A N 1
ATOM 2361 C CA . THR A 1 315 ? 9.499 2.959 -13.997 1.00 93.00 315 THR A CA 1
ATOM 2362 C C . THR A 1 315 ? 9.915 2.658 -12.556 1.00 93.00 315 THR A C 1
ATOM 2364 O O . THR A 1 315 ? 9.158 2.887 -11.633 1.00 93.00 315 THR A O 1
ATOM 2367 N N . GLU A 1 316 ? 11.154 2.218 -12.328 1.00 93.62 316 GLU A N 1
ATOM 2368 C CA . GLU A 1 316 ? 11.671 1.890 -10.991 1.00 93.62 316 GLU A CA 1
ATOM 2369 C C . GLU A 1 316 ? 11.989 3.122 -10.132 1.00 93.62 316 GLU A C 1
ATOM 2371 O O . GLU A 1 316 ? 12.292 2.989 -8.947 1.00 93.62 316 GLU A O 1
ATOM 2376 N N . ALA A 1 317 ? 11.962 4.319 -10.721 1.00 89.81 317 ALA A N 1
ATOM 2377 C CA . ALA A 1 317 ? 12.276 5.565 -10.032 1.00 89.81 317 ALA A CA 1
ATOM 2378 C C . ALA A 1 317 ? 11.060 6.219 -9.351 1.00 89.81 317 ALA A C 1
ATOM 2380 O O . ALA A 1 317 ? 11.253 7.145 -8.559 1.00 89.81 317 ALA A O 1
ATOM 2381 N N . PHE A 1 318 ? 9.836 5.774 -9.656 1.00 89.38 318 PHE A N 1
ATOM 2382 C CA . PHE A 1 318 ? 8.597 6.399 -9.195 1.00 89.38 318 PHE A CA 1
ATOM 2383 C C . PHE A 1 318 ? 7.563 5.336 -8.815 1.00 89.38 318 PHE A C 1
ATOM 2385 O O . PHE A 1 318 ? 7.375 4.382 -9.556 1.00 89.38 318 PHE A O 1
ATOM 2392 N N . ASP A 1 319 ? 6.861 5.540 -7.700 1.00 89.69 319 ASP A N 1
ATOM 2393 C CA . ASP A 1 319 ? 5.584 4.867 -7.439 1.00 89.69 319 ASP A CA 1
ATOM 2394 C C . ASP A 1 319 ? 4.462 5.720 -8.054 1.00 89.69 319 ASP A C 1
ATOM 2396 O O . ASP A 1 319 ? 4.302 6.899 -7.703 1.00 89.69 319 ASP A O 1
ATOM 2400 N N . GLU A 1 320 ? 3.682 5.160 -8.978 1.00 91.81 320 GLU A N 1
ATOM 2401 C CA . GLU A 1 320 ? 2.710 5.931 -9.756 1.00 91.81 320 GLU A CA 1
ATOM 2402 C C . GLU A 1 320 ? 1.422 6.215 -8.968 1.00 91.81 320 GLU A C 1
ATOM 2404 O O . GLU A 1 320 ? 0.838 5.319 -8.345 1.00 91.81 320 GLU A O 1
ATOM 2409 N N . PRO A 1 321 ? 0.892 7.452 -9.023 1.00 91.69 321 PRO A N 1
ATOM 2410 C CA . PRO A 1 321 ? -0.282 7.830 -8.256 1.00 91.69 321 PRO A CA 1
ATOM 2411 C C . PRO A 1 321 ? -1.521 7.030 -8.663 1.00 91.69 321 PRO A C 1
ATOM 2413 O O . PRO A 1 321 ? -1.855 6.911 -9.845 1.00 91.69 321 PRO A O 1
ATOM 2416 N N . LEU A 1 322 ? -2.296 6.594 -7.670 1.00 90.88 322 LEU A N 1
ATOM 2417 C CA . LEU A 1 322 ? -3.658 6.117 -7.893 1.00 90.88 322 LEU A CA 1
ATOM 2418 C C . LEU A 1 322 ? -4.662 7.267 -7.834 1.00 90.88 322 LEU A C 1
ATOM 2420 O O . LEU A 1 322 ? -4.626 8.128 -6.954 1.00 90.88 322 LEU A O 1
ATOM 2424 N N . THR A 1 323 ? -5.639 7.236 -8.741 1.00 91.00 323 THR A N 1
ATOM 2425 C CA . THR A 1 323 ? -6.826 8.087 -8.598 1.00 91.00 323 THR A CA 1
ATOM 2426 C C . THR A 1 323 ? -7.637 7.654 -7.377 1.00 91.00 323 THR A C 1
ATOM 2428 O O . THR A 1 323 ? -7.667 6.472 -7.028 1.00 91.00 323 THR A O 1
ATOM 2431 N N . ALA A 1 324 ? -8.369 8.589 -6.765 1.00 91.12 324 ALA A N 1
ATOM 2432 C CA . ALA A 1 324 ? -9.230 8.277 -5.623 1.00 91.12 324 ALA A CA 1
ATOM 2433 C C . ALA A 1 324 ? -10.261 7.175 -5.939 1.00 91.12 324 ALA A C 1
ATOM 2435 O O . ALA A 1 324 ? -10.533 6.319 -5.101 1.00 91.12 324 ALA A O 1
ATOM 2436 N N . ALA A 1 325 ? -10.789 7.151 -7.168 1.00 93.81 325 ALA A N 1
ATOM 2437 C CA . ALA A 1 325 ? -11.722 6.121 -7.617 1.00 93.81 325 ALA A CA 1
ATOM 2438 C C . ALA A 1 325 ? -11.059 4.736 -7.719 1.00 93.81 325 ALA A C 1
ATOM 2440 O O . ALA A 1 325 ? -11.630 3.751 -7.251 1.00 93.81 325 ALA A O 1
ATOM 2441 N N . ALA A 1 326 ? -9.850 4.656 -8.287 1.00 94.50 326 ALA A N 1
ATOM 2442 C CA . ALA A 1 326 ? -9.107 3.401 -8.381 1.00 94.50 326 ALA A CA 1
ATOM 2443 C C . ALA A 1 326 ? -8.714 2.876 -6.990 1.00 94.50 326 ALA A C 1
ATOM 2445 O O . ALA A 1 326 ? -8.942 1.707 -6.687 1.00 94.50 326 ALA A O 1
ATOM 2446 N N . ALA A 1 327 ? -8.223 3.755 -6.114 1.00 96.06 327 ALA A N 1
ATOM 2447 C CA . ALA A 1 327 ? -7.933 3.423 -4.723 1.00 96.06 327 ALA A CA 1
ATOM 2448 C C . ALA A 1 327 ? -9.176 2.904 -3.982 1.00 96.06 327 ALA A C 1
ATOM 2450 O O . ALA A 1 327 ? -9.133 1.841 -3.365 1.00 96.06 327 ALA A O 1
ATOM 2451 N N . ALA A 1 32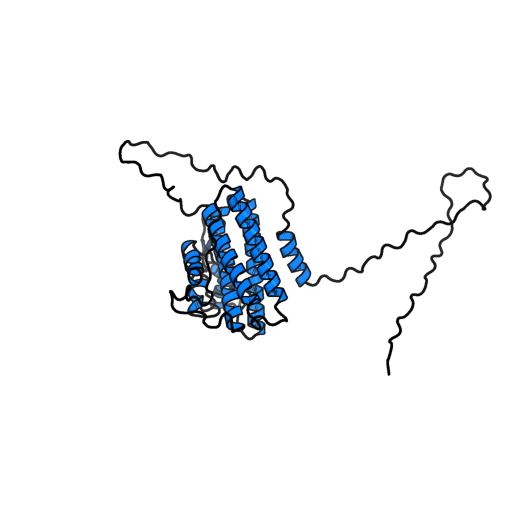8 ? -10.312 3.602 -4.089 1.00 95.81 328 ALA A N 1
ATOM 2452 C CA . ALA A 1 328 ? -11.563 3.176 -3.467 1.00 95.81 328 ALA A CA 1
ATOM 2453 C C . ALA A 1 328 ? -12.039 1.807 -3.982 1.00 95.81 328 ALA A C 1
ATOM 2455 O O . ALA A 1 328 ? -12.542 1.004 -3.195 1.00 95.81 328 ALA A O 1
ATOM 2456 N N . ALA A 1 329 ? -11.852 1.518 -5.275 1.00 96.31 329 ALA A N 1
ATOM 2457 C CA . ALA A 1 329 ? -12.169 0.216 -5.852 1.00 96.31 329 ALA A CA 1
ATOM 2458 C C . ALA A 1 329 ? -11.270 -0.902 -5.293 1.00 96.31 329 ALA A C 1
ATOM 2460 O O . ALA A 1 329 ? -11.779 -1.973 -4.964 1.00 96.31 329 ALA A O 1
ATOM 2461 N N . LEU A 1 330 ? -9.965 -0.649 -5.133 1.00 97.62 330 LEU A N 1
ATOM 2462 C CA . LEU A 1 330 ? -9.012 -1.608 -4.561 1.00 97.62 330 LEU A CA 1
ATOM 2463 C C . LEU A 1 330 ? -9.279 -1.869 -3.073 1.00 97.62 330 LEU A C 1
ATOM 2465 O O . LEU A 1 330 ? -9.341 -3.024 -2.661 1.00 97.62 330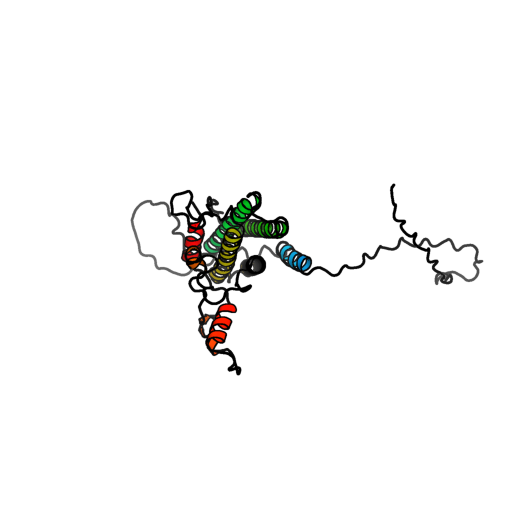 LEU A O 1
ATOM 2469 N N . ILE A 1 331 ? -9.546 -0.826 -2.280 1.00 97.75 331 ILE A N 1
ATOM 2470 C CA . ILE A 1 331 ? -9.991 -0.967 -0.879 1.00 97.75 331 ILE A CA 1
ATOM 2471 C C . ILE A 1 331 ? -11.305 -1.764 -0.821 1.00 97.75 331 ILE A C 1
ATOM 2473 O O . ILE A 1 331 ? -11.491 -2.634 0.033 1.00 97.75 331 ILE A O 1
ATOM 2477 N N . GLY A 1 332 ? -12.215 -1.496 -1.762 1.00 96.31 332 GLY A N 1
ATOM 2478 C CA . GLY A 1 332 ? -13.500 -2.177 -1.902 1.00 96.31 332 GLY A CA 1
ATOM 2479 C C . GLY A 1 332 ? -13.405 -3.673 -2.211 1.00 96.31 332 GLY A C 1
ATOM 2480 O O . GLY A 1 332 ? -14.400 -4.374 -2.035 1.00 96.31 332 GLY A O 1
ATOM 2481 N N . LEU A 1 333 ? -12.237 -4.190 -2.612 1.00 96.25 333 LEU A N 1
ATOM 2482 C CA . LEU A 1 333 ? -12.017 -5.635 -2.744 1.00 96.25 333 LEU A CA 1
ATOM 2483 C C . LEU A 1 333 ? -12.111 -6.358 -1.398 1.00 96.25 333 LEU A C 1
ATOM 2485 O O . LEU A 1 333 ? -12.510 -7.519 -1.365 1.00 96.25 333 LEU A O 1
ATOM 2489 N N . PHE A 1 334 ? -11.770 -5.671 -0.308 1.00 97.69 334 PHE A N 1
ATOM 2490 C CA . PHE A 1 334 ? -11.729 -6.242 1.037 1.00 97.69 334 PHE A CA 1
ATOM 2491 C C . PHE A 1 334 ? -12.841 -5.711 1.940 1.00 97.69 334 PHE A C 1
ATOM 2493 O O . PHE A 1 334 ? -13.255 -6.405 2.864 1.00 97.69 334 PHE A O 1
ATOM 2500 N N . ALA A 1 335 ? -13.325 -4.492 1.691 1.00 96.50 335 ALA A N 1
ATOM 2501 C CA . ALA A 1 335 ? -14.326 -3.846 2.532 1.00 96.50 335 ALA A CA 1
ATOM 2502 C C . ALA A 1 335 ? -15.764 -4.332 2.248 1.00 96.50 335 ALA A C 1
ATOM 2504 O O . ALA A 1 335 ? -16.182 -4.465 1.085 1.00 96.50 335 ALA A O 1
ATOM 2505 N N . PHE A 1 336 ? -16.531 -4.534 3.323 1.00 92.19 336 PHE A N 1
ATOM 2506 C CA . PHE A 1 336 ? -17.957 -4.868 3.306 1.00 92.19 336 PHE A CA 1
ATOM 2507 C C . PHE A 1 336 ? -18.703 -4.292 4.518 1.00 92.19 336 PHE A C 1
ATOM 2509 O O . PHE A 1 336 ? -18.049 -3.889 5.512 1.00 92.19 336 PHE A O 1
#

Foldseek 3Di:
DDDDDDDDDDDDDDDDDDDDDDDDDDPDDDDPPDDDDDDDDDDPPDPPDPDDPVNVVVCLLVVLLDPDDDDPPPQLVPLPDDPDDDDDDDDDDDDDDDPPPPPPPLAPLLLLQLLLLLLLQLLVLLVLLLVQPPLDPPVCSVVSVVLSVSSVSSNVVSCVVCVSSVHDRDDHFAWDLLLCQVVVRDGDQNCLSPHNLSVLQSQLLSLLLNLQSLVQSLVNCVVGPVVNSSSVSSSVSSLVSNLVSQVVNVVVPDPDHSFDFQLVQLGSRPPSSNLSSPPLLDQWDDDPDDDTDRQLVVDDPDPPQDSSNSSRVSSRVDSHHDHSVSSVVVSVSTGD

Radius of gyration: 29.9 Å; chains: 1; bounding box: 92×68×83 Å

pLDDT: mean 76.97, std 24.82, range [27.09, 98.88]